Protein AF-A0A7Y5QEU4-F1 (afdb_monomer_lite)

Structure (mmCIF, N/CA/C/O backbone):
data_AF-A0A7Y5QEU4-F1
#
_entry.id   AF-A0A7Y5QEU4-F1
#
loop_
_atom_site.group_PDB
_atom_site.id
_atom_site.type_symbol
_atom_site.label_atom_id
_atom_site.label_alt_id
_atom_site.label_comp_id
_atom_site.label_asym_id
_atom_site.label_entity_id
_atom_site.label_seq_id
_atom_site.pdbx_PDB_ins_code
_atom_site.Cartn_x
_atom_site.Cartn_y
_atom_site.Cartn_z
_atom_site.occupancy
_atom_site.B_iso_or_equiv
_atom_site.auth_seq_id
_atom_site.auth_comp_id
_atom_site.auth_asym_id
_atom_site.auth_atom_id
_atom_site.pdbx_PDB_model_num
ATOM 1 N N . MET A 1 1 ? -26.746 -91.767 -34.489 1.00 48.34 1 MET A N 1
ATOM 2 C CA . MET A 1 1 ? -25.507 -91.152 -35.015 1.00 48.34 1 MET A CA 1
ATOM 3 C C . MET A 1 1 ? -25.889 -89.854 -35.702 1.00 48.34 1 MET A C 1
ATOM 5 O O . MET A 1 1 ? -26.480 -89.931 -36.764 1.00 48.34 1 MET A O 1
ATOM 9 N N . ASN A 1 2 ? -25.653 -88.691 -35.088 1.00 37.66 2 ASN A N 1
ATOM 10 C CA . ASN A 1 2 ? -25.664 -87.418 -35.813 1.00 37.66 2 ASN A CA 1
ATOM 11 C C . ASN A 1 2 ? -24.901 -86.330 -35.049 1.00 37.66 2 ASN A C 1
ATOM 13 O O . ASN A 1 2 ? -24.880 -86.300 -33.822 1.00 37.66 2 ASN A O 1
ATOM 17 N N . ARG A 1 3 ? -24.185 -85.536 -35.844 1.00 49.34 3 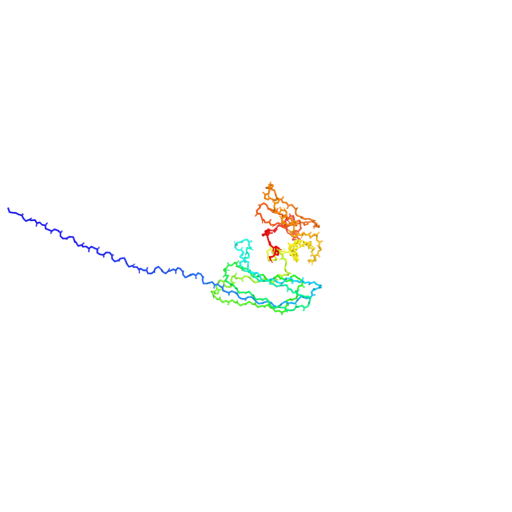ARG A N 1
ATOM 18 C CA . ARG A 1 3 ? -23.001 -84.723 -35.545 1.00 49.34 3 ARG A CA 1
ATOM 19 C C . ARG A 1 3 ? -23.249 -83.581 -34.549 1.00 49.34 3 ARG A C 1
ATOM 21 O O . ARG A 1 3 ? -24.186 -82.809 -34.711 1.00 49.34 3 ARG A O 1
ATOM 28 N N . ARG A 1 4 ? -22.324 -83.421 -33.591 1.00 48.88 4 ARG A N 1
ATOM 29 C CA . ARG A 1 4 ? -22.135 -82.189 -32.806 1.00 48.88 4 ARG A CA 1
ATOM 30 C C . ARG A 1 4 ? -21.510 -81.115 -33.705 1.00 48.88 4 ARG A C 1
ATOM 32 O O . ARG A 1 4 ? -20.414 -81.321 -34.219 1.00 48.88 4 ARG A O 1
ATOM 39 N N . LEU A 1 5 ? -22.200 -79.990 -33.880 1.00 53.16 5 LEU A N 1
ATOM 40 C CA . LEU A 1 5 ? -21.648 -78.762 -34.455 1.00 53.16 5 LEU A CA 1
ATOM 41 C C . LEU A 1 5 ? -20.887 -78.012 -33.357 1.00 53.16 5 LEU A C 1
ATOM 43 O O . LEU A 1 5 ? -21.474 -77.556 -32.381 1.00 53.16 5 LEU A O 1
ATOM 47 N N . VAL A 1 6 ? -19.569 -77.925 -33.517 1.00 52.81 6 VAL A N 1
ATOM 48 C CA . VAL A 1 6 ? -18.692 -77.054 -32.732 1.00 52.81 6 VAL A CA 1
ATOM 49 C C . VAL A 1 6 ? -18.767 -75.668 -33.371 1.00 52.81 6 VAL A C 1
ATOM 51 O O . VAL A 1 6 ? -18.413 -75.509 -34.537 1.00 52.81 6 VAL A O 1
ATOM 54 N N . HIS A 1 7 ? -19.282 -74.678 -32.646 1.00 53.06 7 HIS A N 1
ATOM 55 C CA . HIS A 1 7 ? -19.218 -73.272 -33.042 1.00 53.06 7 HIS A CA 1
ATOM 56 C C . HIS A 1 7 ? -17.999 -72.628 -32.382 1.00 53.06 7 HIS A C 1
ATOM 58 O O . HIS A 1 7 ? -17.977 -72.386 -31.178 1.00 53.06 7 HIS A O 1
ATOM 64 N N . THR A 1 8 ? -16.971 -72.383 -33.186 1.00 55.19 8 THR A N 1
ATOM 65 C CA . THR A 1 8 ? -15.828 -71.529 -32.863 1.00 55.19 8 THR A CA 1
ATOM 66 C C . THR A 1 8 ? -16.261 -70.065 -32.944 1.00 55.19 8 THR A C 1
ATOM 68 O O . THR A 1 8 ? -16.499 -69.551 -34.036 1.00 55.19 8 THR A O 1
ATOM 71 N N . LEU A 1 9 ? -16.373 -69.387 -31.796 1.00 53.19 9 LEU A N 1
ATOM 72 C CA . LEU A 1 9 ? -16.454 -67.924 -31.746 1.00 53.19 9 LEU A CA 1
ATOM 73 C C . LEU A 1 9 ? -15.081 -67.323 -32.099 1.00 53.19 9 LEU A C 1
ATOM 75 O O . LEU A 1 9 ? -14.083 -67.740 -31.506 1.00 53.19 9 LEU A O 1
ATOM 79 N N . PRO A 1 10 ? -14.997 -66.324 -32.994 1.00 56.28 10 PRO A N 1
ATOM 80 C CA . PRO A 1 10 ? -13.785 -65.536 -33.150 1.00 56.28 10 PRO A CA 1
ATOM 81 C C . PRO A 1 10 ? -13.650 -64.560 -31.972 1.00 56.28 10 PRO A C 1
ATOM 83 O O . PRO A 1 10 ? -14.560 -63.786 -31.674 1.00 56.28 10 PRO A O 1
ATOM 86 N N . ALA A 1 11 ? -12.500 -64.602 -31.299 1.00 48.28 11 ALA A N 1
ATOM 87 C CA . ALA A 1 11 ? -12.111 -63.614 -30.303 1.00 48.28 11 ALA A CA 1
ATOM 88 C C . ALA A 1 11 ? -11.856 -62.267 -31.000 1.00 48.28 11 ALA A C 1
ATOM 90 O O . ALA A 1 11 ? -10.879 -62.105 -31.730 1.00 48.28 11 ALA A O 1
ATOM 91 N N . LEU A 1 12 ? -12.756 -61.307 -30.791 1.00 50.50 12 LEU A N 1
ATOM 92 C CA . LEU A 1 12 ? -12.596 -59.927 -31.233 1.00 50.50 12 LEU A CA 1
ATOM 93 C C . LEU A 1 12 ? -11.597 -59.232 -30.291 1.00 50.50 12 LEU A C 1
ATOM 95 O O . LEU A 1 12 ? -11.946 -58.827 -29.184 1.00 50.50 12 LEU A O 1
ATOM 99 N N . VAL A 1 13 ? -10.335 -59.139 -30.711 1.00 50.06 13 VAL A N 1
ATOM 100 C CA . VAL A 1 13 ? -9.298 -58.372 -30.007 1.00 50.06 13 VAL A CA 1
ATOM 101 C C . VAL A 1 13 ? -9.539 -56.887 -30.285 1.00 50.06 13 VAL A C 1
ATOM 103 O O . VAL A 1 13 ? -9.217 -56.383 -31.359 1.00 50.06 13 VAL A O 1
ATOM 106 N N . LEU A 1 14 ? -10.144 -56.188 -29.323 1.00 51.66 14 LEU A N 1
ATOM 107 C CA . LEU A 1 14 ? -10.302 -54.736 -29.347 1.00 51.66 14 LEU A CA 1
ATOM 108 C C . LEU A 1 14 ? -8.952 -54.095 -28.989 1.00 51.66 14 LEU A C 1
ATOM 110 O O . LEU A 1 14 ? -8.581 -54.010 -27.819 1.00 51.66 14 LEU A O 1
ATOM 114 N N . ILE A 1 15 ? -8.197 -53.668 -30.000 1.00 52.50 15 ILE A N 1
ATOM 115 C CA . ILE A 1 15 ? -6.998 -52.844 -29.812 1.00 52.50 15 ILE A CA 1
ATOM 116 C C . ILE A 1 15 ? -7.481 -51.437 -29.442 1.00 52.50 15 ILE A C 1
ATOM 118 O O . ILE A 1 15 ? -7.806 -50.631 -30.311 1.00 52.50 15 ILE A O 1
ATOM 122 N N . ILE A 1 16 ? -7.571 -51.150 -28.141 1.00 55.28 16 ILE A N 1
ATOM 123 C CA . ILE A 1 16 ? -7.721 -49.782 -27.638 1.00 55.28 16 ILE A CA 1
ATOM 124 C C . ILE A 1 16 ? -6.386 -49.091 -27.905 1.00 55.28 16 ILE A C 1
ATOM 126 O O . ILE A 1 16 ? -5.416 -49.268 -27.169 1.00 55.28 16 ILE A O 1
ATOM 130 N N . GLY A 1 17 ? -6.320 -48.353 -29.012 1.00 49.53 17 GLY A N 1
ATOM 131 C CA . GLY A 1 17 ? -5.219 -47.444 -29.281 1.00 49.53 17 GLY A CA 1
ATOM 132 C C . GLY A 1 17 ? -5.148 -46.423 -28.152 1.00 49.53 17 GLY A C 1
ATOM 133 O O . GLY A 1 17 ? -6.016 -45.560 -28.041 1.00 49.53 17 GLY A O 1
ATOM 134 N N . LEU A 1 18 ? -4.122 -46.542 -27.310 1.00 51.47 18 LEU A N 1
ATOM 135 C CA . LEU A 1 18 ? -3.655 -45.487 -26.419 1.00 51.47 18 LEU A CA 1
ATOM 136 C C . LEU A 1 18 ? -3.194 -44.319 -27.296 1.00 51.47 18 LEU A C 1
ATOM 138 O O . LEU A 1 18 ? -2.014 -44.183 -27.610 1.00 51.47 18 LEU A O 1
ATOM 142 N N . LEU A 1 19 ? -4.142 -43.496 -27.743 1.00 53.88 19 LEU A N 1
ATOM 143 C CA . LEU A 1 19 ? -3.835 -42.136 -28.152 1.00 53.88 19 LEU A CA 1
ATOM 144 C C . LEU A 1 19 ? -3.211 -41.469 -26.922 1.00 53.88 19 LEU A C 1
ATOM 146 O O . LEU A 1 19 ? -3.858 -41.457 -25.870 1.00 53.88 19 LEU A O 1
ATOM 150 N N . PRO A 1 20 ? -1.971 -40.956 -27.000 1.00 56.94 20 PRO A N 1
ATOM 151 C CA . PRO A 1 20 ? -1.467 -40.103 -25.945 1.00 56.94 20 PRO A CA 1
ATOM 152 C C . PRO A 1 20 ? -2.459 -38.948 -25.836 1.00 56.94 20 PRO A C 1
ATOM 154 O O . PRO A 1 20 ? -2.631 -38.178 -26.781 1.00 56.94 20 PRO A O 1
ATOM 157 N N . LEU A 1 21 ? -3.164 -38.874 -24.706 1.00 54.88 21 LEU A N 1
ATOM 158 C CA . LEU A 1 21 ? -3.834 -37.654 -24.295 1.00 54.88 21 LEU A CA 1
ATOM 159 C C . LEU A 1 21 ? -2.730 -36.604 -24.273 1.00 54.88 21 LEU A C 1
ATOM 161 O O . LEU A 1 21 ? -1.890 -36.608 -23.374 1.00 54.88 21 LEU A O 1
ATOM 165 N N . ALA A 1 22 ? -2.681 -35.773 -25.313 1.00 52.25 22 ALA A N 1
ATOM 166 C CA . ALA A 1 22 ? -1.923 -34.546 -25.275 1.00 52.25 22 ALA A CA 1
ATOM 167 C C . ALA A 1 22 ? -2.495 -33.787 -24.081 1.00 52.25 22 ALA A C 1
ATOM 169 O O . ALA A 1 22 ? -3.617 -33.280 -24.137 1.00 52.25 22 ALA A O 1
ATOM 170 N N . LEU A 1 23 ? -1.765 -33.820 -22.963 1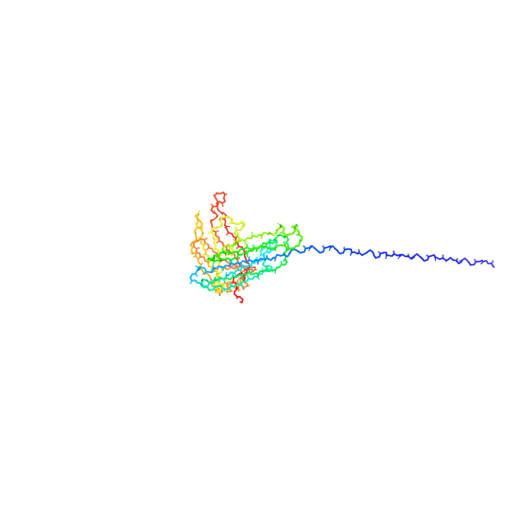.00 48.84 23 LEU A N 1
ATOM 171 C CA . LEU A 1 23 ? -2.015 -32.915 -21.858 1.00 48.84 23 LEU A CA 1
ATOM 172 C C . LEU A 1 23 ? -2.116 -31.527 -22.497 1.00 48.84 23 LEU A C 1
ATOM 174 O O . LEU A 1 23 ? -1.263 -31.216 -23.340 1.00 48.84 23 LEU A O 1
ATOM 178 N N . PRO A 1 24 ? -3.164 -30.738 -22.193 1.00 50.59 24 PRO A N 1
ATOM 179 C CA . PRO A 1 24 ? -3.223 -29.373 -22.686 1.00 50.59 24 PRO A CA 1
ATOM 180 C C . PRO A 1 24 ? -1.876 -28.756 -22.339 1.00 50.59 24 PRO A C 1
ATOM 182 O O . PRO A 1 24 ? -1.434 -28.900 -21.196 1.00 50.59 24 PRO A O 1
ATOM 185 N N . ALA A 1 25 ? -1.189 -28.201 -23.343 1.00 49.69 25 ALA A N 1
ATOM 186 C CA . ALA A 1 25 ? 0.050 -27.475 -23.126 1.00 49.69 25 ALA A CA 1
ATOM 187 C C . ALA A 1 25 ? -0.207 -26.581 -21.915 1.00 49.69 25 ALA A C 1
ATOM 189 O O . ALA A 1 25 ? -1.128 -25.760 -21.968 1.00 49.69 25 ALA A O 1
ATOM 190 N N . SER A 1 26 ? 0.475 -26.857 -20.795 1.00 54.94 26 SER A N 1
ATOM 191 C CA . SER A 1 26 ? 0.313 -26.055 -19.587 1.00 54.94 26 SER A CA 1
ATOM 192 C C . SER A 1 26 ? 0.473 -24.622 -20.048 1.00 54.94 26 SER A C 1
ATOM 194 O O . SER A 1 26 ? 1.448 -24.355 -20.758 1.00 54.94 26 SER A O 1
ATOM 196 N N . ALA A 1 27 ? -0.529 -23.779 -19.778 1.00 56.47 27 ALA A N 1
ATOM 197 C CA . ALA A 1 27 ? -0.520 -22.372 -20.154 1.00 56.47 27 ALA A CA 1
ATOM 198 C C . ALA A 1 27 ? 0.905 -21.863 -19.947 1.00 56.47 27 ALA A C 1
ATOM 200 O O . ALA A 1 27 ? 1.417 -21.966 -18.839 1.00 56.47 27 ALA A O 1
ATOM 201 N N . ALA A 1 28 ? 1.602 -21.540 -21.035 1.00 54.38 28 ALA A N 1
ATOM 202 C CA . ALA A 1 28 ? 3.031 -21.299 -20.951 1.00 54.38 28 ALA A CA 1
ATOM 203 C C . ALA A 1 28 ? 3.220 -20.066 -20.066 1.00 54.38 28 ALA A C 1
ATOM 205 O O . ALA A 1 28 ? 2.829 -18.965 -20.458 1.00 54.38 28 ALA A O 1
ATOM 206 N N . ASP A 1 29 ? 3.732 -20.296 -18.857 1.00 75.88 29 ASP A N 1
ATOM 207 C CA . ASP A 1 29 ? 3.835 -19.287 -17.814 1.00 75.88 29 ASP A CA 1
ATOM 208 C C . ASP A 1 29 ? 4.676 -18.115 -18.338 1.00 75.88 29 ASP A C 1
ATOM 210 O O . ASP A 1 29 ? 5.737 -18.300 -18.946 1.00 75.88 29 ASP A O 1
ATOM 214 N N . CYS A 1 30 ? 4.176 -16.891 -18.171 1.00 89.00 30 CYS A N 1
ATOM 215 C CA . CYS A 1 30 ? 4.995 -15.716 -18.414 1.00 89.00 30 CYS A CA 1
ATOM 216 C C . CYS A 1 30 ? 5.902 -15.543 -17.199 1.00 89.00 30 CYS A C 1
ATOM 218 O O . CYS A 1 30 ? 5.415 -15.424 -16.082 1.00 89.00 30 CYS A O 1
ATOM 220 N N . ILE A 1 31 ? 7.213 -15.500 -17.390 1.00 92.75 31 ILE A N 1
ATOM 221 C CA . ILE A 1 31 ? 8.147 -15.138 -16.327 1.00 92.75 31 ILE A CA 1
ATOM 222 C C . ILE A 1 31 ? 8.427 -13.652 -16.465 1.00 92.75 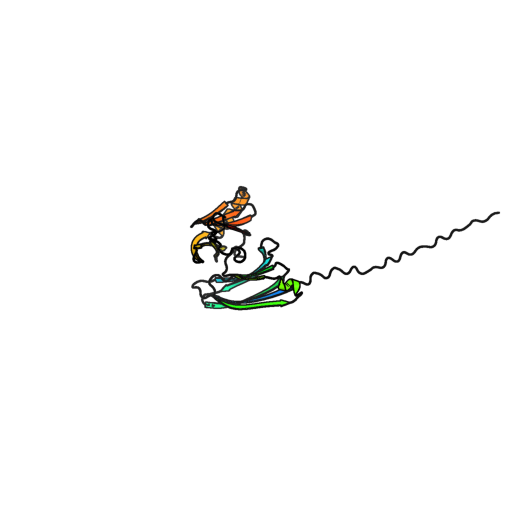31 ILE A C 1
ATOM 224 O O . ILE A 1 31 ? 8.838 -13.188 -17.533 1.00 92.75 31 ILE A O 1
ATOM 228 N N . VAL A 1 32 ? 8.251 -12.908 -15.376 1.00 92.50 32 VAL A N 1
ATOM 229 C CA . VAL A 1 32 ? 8.668 -11.510 -15.314 1.00 92.50 32 VAL A CA 1
ATOM 230 C C . VAL A 1 32 ? 9.855 -11.344 -14.385 1.00 92.50 32 VAL A C 1
ATOM 232 O O . VAL A 1 32 ? 9.886 -11.902 -13.290 1.00 92.50 32 VAL A O 1
ATOM 235 N N . THR A 1 33 ? 10.829 -10.549 -14.817 1.00 95.56 33 THR A N 1
ATOM 236 C CA . THR A 1 33 ? 11.908 -10.033 -13.975 1.00 95.56 33 THR A CA 1
ATOM 237 C C . THR A 1 33 ? 11.800 -8.520 -13.904 1.00 95.56 33 THR A C 1
ATOM 239 O O . THR A 1 33 ? 11.848 -7.834 -14.921 1.00 95.56 33 THR A O 1
ATOM 242 N N . VAL A 1 34 ? 11.660 -7.998 -12.691 1.00 94.19 34 VAL A N 1
ATOM 243 C CA . VAL A 1 34 ? 11.508 -6.573 -12.404 1.00 94.19 34 VAL A CA 1
ATOM 244 C C . VAL A 1 34 ? 12.741 -6.104 -11.661 1.00 94.19 34 VAL A C 1
ATOM 246 O O . VAL A 1 34 ? 13.060 -6.647 -10.604 1.00 94.19 34 VAL A O 1
ATOM 249 N N . THR A 1 35 ? 13.394 -5.071 -12.179 1.00 95.56 35 THR A N 1
ATOM 250 C CA . THR A 1 35 ? 14.563 -4.452 -11.554 1.00 95.56 35 THR A CA 1
ATOM 251 C C . THR A 1 35 ? 14.276 -2.982 -11.288 1.00 95.56 35 THR A C 1
ATOM 253 O O . THR A 1 35 ? 13.927 -2.235 -12.198 1.00 95.56 35 THR A O 1
ATOM 256 N N . ALA A 1 36 ? 14.435 -2.540 -10.042 1.00 94.56 36 ALA A N 1
ATOM 257 C CA . ALA A 1 36 ? 14.222 -1.151 -9.652 1.00 94.56 36 ALA A CA 1
ATOM 258 C C . ALA A 1 36 ? 15.385 -0.632 -8.809 1.00 94.56 36 ALA A C 1
ATOM 260 O O . ALA A 1 36 ? 15.681 -1.191 -7.756 1.00 94.56 36 ALA A O 1
ATOM 261 N N . THR A 1 37 ? 15.997 0.474 -9.223 1.00 94.38 37 THR A N 1
ATOM 262 C CA . THR A 1 37 ? 17.015 1.175 -8.433 1.00 94.38 37 THR A CA 1
ATOM 263 C C . THR A 1 37 ? 16.394 2.398 -7.776 1.00 94.38 37 THR A C 1
ATOM 265 O O . THR A 1 37 ? 15.880 3.296 -8.448 1.00 94.38 37 THR A O 1
ATOM 268 N N . LEU A 1 38 ? 16.433 2.423 -6.447 1.00 93.88 38 LEU A N 1
ATOM 269 C CA . LEU A 1 38 ? 15.842 3.468 -5.620 1.00 93.88 38 LEU A CA 1
ATOM 270 C C . LEU A 1 38 ? 16.929 4.184 -4.828 1.00 93.88 38 LEU A C 1
ATOM 272 O O . LEU A 1 38 ? 17.916 3.574 -4.418 1.00 93.88 38 LEU A O 1
ATOM 276 N N . VAL A 1 39 ? 16.706 5.470 -4.579 1.00 92.88 39 VAL A N 1
ATOM 277 C CA . VAL A 1 39 ? 17.498 6.295 -3.667 1.00 92.88 39 VAL A CA 1
ATOM 278 C C . VAL A 1 39 ? 16.579 6.823 -2.581 1.00 92.88 39 VAL A C 1
ATOM 280 O O . VAL A 1 39 ? 15.599 7.509 -2.881 1.00 92.88 39 VAL A O 1
ATOM 283 N N . ASN A 1 40 ? 16.907 6.560 -1.319 1.00 90.19 40 ASN A N 1
ATOM 284 C CA . ASN A 1 40 ? 16.195 7.176 -0.210 1.00 90.19 40 ASN A CA 1
ATOM 285 C C . ASN A 1 40 ? 16.716 8.594 0.035 1.00 90.19 40 ASN A C 1
ATOM 287 O O . ASN A 1 40 ? 17.659 8.811 0.780 1.00 90.19 40 ASN A O 1
ATOM 291 N N . ASN A 1 41 ? 16.081 9.578 -0.584 1.00 85.81 41 ASN A N 1
ATOM 292 C CA . ASN A 1 41 ? 16.368 10.998 -0.388 1.00 85.81 41 ASN A CA 1
ATOM 293 C C . ASN A 1 41 ? 15.523 11.632 0.733 1.00 85.81 41 ASN A C 1
ATOM 295 O O . ASN A 1 41 ? 15.357 12.851 0.757 1.00 85.81 41 ASN A O 1
ATOM 299 N N . THR A 1 42 ? 14.953 10.826 1.633 1.00 81.75 42 THR A N 1
ATOM 300 C CA . THR A 1 42 ? 14.154 11.311 2.766 1.00 81.75 42 THR A CA 1
ATOM 301 C C . THR A 1 42 ? 14.955 11.240 4.060 1.00 81.75 42 THR A C 1
ATOM 303 O O . THR A 1 42 ? 15.780 10.348 4.221 1.00 81.75 42 THR A O 1
ATOM 306 N N . GLY A 1 43 ? 14.697 12.157 4.998 1.00 82.25 43 GLY A N 1
ATOM 307 C CA . GLY A 1 43 ? 15.400 12.261 6.289 1.00 82.25 43 GLY A CA 1
ATOM 308 C C . GLY A 1 43 ? 15.234 11.076 7.252 1.00 82.25 43 GLY A C 1
ATOM 309 O O . GLY A 1 43 ? 15.677 11.164 8.392 1.00 82.25 43 GLY A O 1
ATOM 310 N N . GLU A 1 44 ? 14.587 9.991 6.830 1.00 86.81 44 GLU A N 1
ATOM 311 C CA . GLU A 1 44 ? 14.320 8.795 7.627 1.00 86.81 44 GLU A CA 1
ATOM 312 C C . GLU A 1 44 ? 14.498 7.524 6.789 1.00 86.81 44 GLU A C 1
ATOM 314 O O . GLU A 1 44 ? 14.523 7.579 5.561 1.00 86.81 44 GLU A O 1
ATOM 319 N N . GLU A 1 45 ? 14.638 6.364 7.437 1.00 88.06 45 GLU A N 1
ATOM 320 C CA . GLU A 1 45 ? 14.710 5.081 6.728 1.00 88.06 45 GLU A CA 1
ATOM 321 C C . GLU A 1 45 ? 13.397 4.782 5.994 1.00 88.06 45 GLU A C 1
ATOM 323 O O . GLU A 1 45 ? 12.304 4.995 6.527 1.00 88.06 45 GLU A O 1
ATOM 328 N N . ARG A 1 46 ? 13.501 4.250 4.773 1.00 84.75 46 ARG A N 1
ATOM 329 C CA . ARG A 1 46 ? 12.350 3.920 3.921 1.00 84.75 46 ARG A CA 1
ATOM 330 C C . ARG A 1 46 ? 12.407 2.483 3.454 1.00 84.75 46 ARG A C 1
ATOM 332 O O . ARG A 1 46 ? 13.485 1.947 3.243 1.00 84.75 46 ARG A O 1
ATOM 339 N N . THR A 1 47 ? 11.248 1.875 3.238 1.00 85.94 47 THR A N 1
ATOM 340 C CA . THR A 1 47 ? 11.162 0.537 2.648 1.00 85.94 47 THR A CA 1
ATOM 341 C C . THR A 1 47 ? 10.736 0.656 1.194 1.00 85.94 47 THR A C 1
ATOM 343 O O . THR A 1 47 ? 9.667 1.191 0.906 1.00 85.94 47 THR A O 1
ATOM 346 N N . GLY A 1 48 ? 11.564 0.157 0.279 1.00 87.56 48 GLY A N 1
ATOM 347 C CA . GLY A 1 48 ? 11.180 -0.054 -1.116 1.00 87.56 48 GLY A CA 1
ATOM 348 C C . GLY A 1 48 ? 10.644 -1.457 -1.305 1.00 87.56 48 GLY A C 1
ATOM 349 O O . GLY A 1 48 ? 11.201 -2.394 -0.732 1.00 87.56 48 GLY A O 1
ATOM 350 N N . ARG A 1 49 ? 9.575 -1.612 -2.090 1.00 91.00 49 ARG A N 1
ATOM 351 C CA . ARG A 1 49 ? 8.964 -2.923 -2.346 1.00 91.00 49 ARG A CA 1
ATOM 352 C C . ARG A 1 49 ? 8.623 -3.087 -3.817 1.00 91.00 49 ARG A C 1
ATOM 354 O O . ARG A 1 49 ? 8.051 -2.176 -4.400 1.00 91.00 49 ARG A O 1
ATOM 361 N N . ILE A 1 50 ? 8.893 -4.255 -4.385 1.00 89.75 50 ILE A N 1
ATOM 362 C CA . ILE A 1 50 ? 8.267 -4.692 -5.639 1.00 89.75 50 ILE A CA 1
ATOM 363 C C . ILE A 1 50 ? 7.270 -5.784 -5.265 1.00 89.75 50 ILE A C 1
ATOM 365 O O . ILE A 1 50 ? 7.605 -6.688 -4.502 1.00 89.75 50 ILE A O 1
ATOM 369 N N . ARG A 1 51 ? 6.042 -5.688 -5.765 1.00 89.38 51 ARG A N 1
ATOM 370 C CA . ARG A 1 51 ? 4.976 -6.671 -5.568 1.00 89.38 51 ARG A CA 1
ATOM 371 C C . ARG A 1 51 ? 4.428 -7.090 -6.921 1.00 89.38 51 ARG A C 1
ATOM 373 O O . ARG A 1 51 ? 4.334 -6.265 -7.821 1.00 89.38 51 ARG A O 1
ATOM 380 N N . ILE A 1 52 ? 4.027 -8.343 -7.031 1.00 86.31 52 ILE A N 1
ATOM 381 C CA . ILE A 1 52 ? 3.176 -8.826 -8.111 1.00 86.31 52 ILE A CA 1
ATOM 382 C C . ILE A 1 52 ? 1.843 -9.190 -7.479 1.00 86.31 52 ILE A C 1
ATOM 384 O O . ILE A 1 52 ? 1.798 -9.864 -6.447 1.00 86.31 52 ILE A O 1
ATOM 388 N N . ILE A 1 53 ? 0.778 -8.670 -8.067 1.00 82.75 53 ILE A N 1
ATOM 389 C CA . ILE A 1 53 ? -0.573 -8.678 -7.533 1.00 82.75 53 ILE A CA 1
ATOM 390 C C . ILE A 1 53 ? -1.485 -9.344 -8.556 1.00 82.75 53 ILE A C 1
ATOM 392 O O . ILE A 1 53 ? -1.516 -8.935 -9.710 1.00 82.75 53 ILE A O 1
ATOM 396 N N . ASP A 1 54 ? -2.236 -10.343 -8.123 1.00 81.94 54 ASP A N 1
ATOM 397 C CA . ASP A 1 54 ? -3.285 -10.977 -8.910 1.00 81.94 54 ASP A CA 1
ATOM 398 C C . ASP A 1 54 ? -4.544 -10.103 -8.863 1.00 81.94 54 ASP A C 1
ATOM 400 O O . ASP A 1 54 ? -5.189 -9.975 -7.819 1.00 81.94 54 ASP A O 1
ATOM 404 N N . THR A 1 55 ? -4.879 -9.443 -9.976 1.00 77.81 55 THR A N 1
ATOM 405 C CA . THR A 1 55 ? -6.050 -8.552 -10.024 1.00 77.81 55 THR A CA 1
ATOM 406 C C . THR A 1 55 ? -7.363 -9.312 -10.204 1.00 77.81 55 THR A C 1
ATOM 408 O O . THR A 1 55 ? -8.419 -8.756 -9.907 1.00 77.81 55 THR A O 1
ATOM 411 N N . ASN A 1 56 ? -7.309 -10.585 -10.610 1.00 79.06 56 ASN A N 1
ATOM 412 C CA . ASN A 1 56 ? -8.484 -11.453 -10.684 1.00 79.06 56 ASN A CA 1
ATOM 413 C C . ASN A 1 56 ? -8.862 -12.024 -9.307 1.00 79.06 56 ASN A C 1
ATOM 415 O O . ASN A 1 56 ? -10.013 -12.401 -9.099 1.00 79.06 56 ASN A O 1
ATOM 419 N N . ASP A 1 57 ? -7.915 -12.057 -8.366 1.00 73.69 57 ASP A N 1
ATOM 420 C CA . ASP A 1 57 ? -8.102 -12.551 -6.998 1.00 73.69 57 ASP A CA 1
ATOM 421 C C . ASP A 1 57 ? -8.029 -11.415 -5.965 1.00 73.69 57 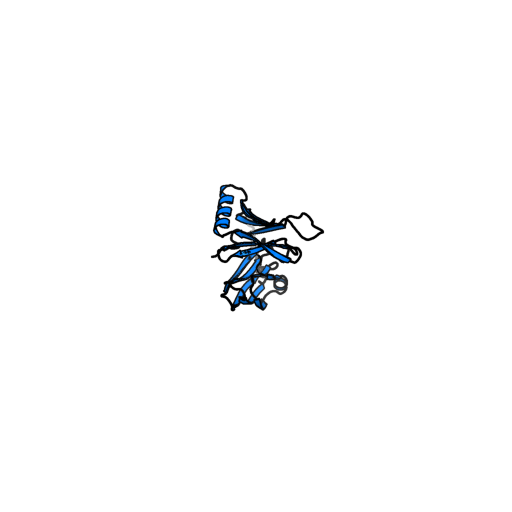ASP A C 1
ATOM 423 O O . ASP A 1 57 ? -7.190 -11.404 -5.063 1.00 73.69 57 ASP A O 1
ATOM 427 N N . ASN A 1 58 ? -8.880 -10.396 -6.144 1.00 68.31 58 ASN A N 1
ATOM 428 C CA . ASN A 1 58 ? -9.056 -9.269 -5.214 1.00 68.31 58 ASN A CA 1
ATOM 429 C C . ASN A 1 58 ? -7.751 -8.560 -4.793 1.00 68.31 58 ASN A C 1
ATOM 431 O O . ASN A 1 58 ? -7.655 -8.007 -3.697 1.00 68.31 58 ASN A O 1
ATOM 435 N N . GLY A 1 59 ? -6.729 -8.558 -5.649 1.00 69.12 59 GLY A N 1
ATOM 436 C CA . GLY A 1 59 ? -5.457 -7.914 -5.344 1.00 69.12 59 GLY A CA 1
ATOM 437 C C . GLY A 1 59 ? -4.531 -8.729 -4.434 1.00 69.12 59 GLY A C 1
ATOM 438 O O . GLY A 1 59 ? -3.658 -8.149 -3.778 1.00 69.12 59 GLY A O 1
ATOM 439 N N . ARG A 1 60 ? -4.676 -10.060 -4.384 1.00 79.06 60 ARG A N 1
ATOM 440 C CA . ARG A 1 60 ? -3.755 -10.946 -3.657 1.00 79.06 60 ARG A CA 1
ATOM 441 C C . ARG A 1 60 ? -2.314 -10.764 -4.143 1.00 79.06 60 ARG A C 1
ATOM 443 O O . ARG A 1 60 ? -2.028 -10.801 -5.335 1.00 79.06 60 ARG A O 1
ATOM 450 N N . ILE A 1 61 ? -1.371 -10.626 -3.210 1.00 80.75 61 ILE A N 1
ATOM 451 C CA . ILE A 1 61 ? 0.064 -10.554 -3.523 1.00 80.75 61 ILE A CA 1
ATOM 452 C C . ILE A 1 61 ? 0.586 -11.972 -3.791 1.00 80.75 61 ILE A C 1
ATOM 454 O O . ILE A 1 61 ? 0.578 -12.812 -2.893 1.00 80.75 61 ILE A O 1
ATOM 458 N N . VAL A 1 62 ? 1.071 -12.229 -5.006 1.00 85.94 62 VAL A N 1
ATOM 459 C CA . VAL A 1 62 ? 1.621 -13.537 -5.420 1.00 85.94 62 VAL A CA 1
ATOM 460 C C . VAL A 1 62 ? 3.133 -13.627 -5.238 1.00 85.94 62 VAL A C 1
ATOM 462 O O . VAL A 1 62 ? 3.657 -14.696 -4.943 1.00 85.94 62 VAL A O 1
ATOM 465 N N . ALA A 1 63 ? 3.835 -12.504 -5.371 1.00 89.06 63 ALA A N 1
ATOM 466 C CA . ALA A 1 63 ? 5.276 -12.416 -5.182 1.00 89.06 63 ALA A CA 1
ATOM 467 C C . ALA A 1 63 ? 5.638 -11.027 -4.659 1.00 89.06 63 ALA A C 1
ATOM 469 O O . ALA A 1 63 ? 4.977 -10.035 -4.979 1.00 89.06 63 ALA A O 1
ATOM 470 N N . ASN A 1 64 ? 6.681 -10.934 -3.839 1.00 93.00 64 ASN A N 1
ATOM 471 C CA . ASN A 1 64 ? 7.196 -9.650 -3.388 1.00 93.00 64 ASN A CA 1
ATOM 472 C C . ASN A 1 64 ? 8.689 -9.723 -3.056 1.00 93.00 64 ASN A C 1
ATOM 474 O O . ASN A 1 64 ? 9.207 -10.781 -2.716 1.00 93.00 64 ASN A O 1
ATOM 478 N N . THR A 1 65 ? 9.351 -8.574 -3.133 1.00 92.44 65 THR A N 1
ATOM 479 C CA . THR A 1 65 ? 10.663 -8.332 -2.528 1.00 92.44 65 THR A CA 1
ATOM 480 C C . THR A 1 65 ? 10.642 -6.967 -1.859 1.00 92.44 65 THR A C 1
ATOM 482 O O . THR A 1 65 ? 9.991 -6.037 -2.348 1.00 92.44 65 THR A O 1
ATOM 485 N N . GLU A 1 66 ? 11.374 -6.819 -0.762 1.00 93.19 66 GLU A N 1
ATOM 486 C CA . GLU A 1 66 ? 11.507 -5.551 -0.057 1.00 93.19 66 GLU A CA 1
ATOM 487 C C . GLU A 1 66 ? 12.911 -5.348 0.506 1.00 93.19 66 GLU A C 1
ATOM 489 O O . GLU A 1 66 ? 13.619 -6.303 0.815 1.00 93.19 66 GLU A O 1
ATOM 494 N N . ALA A 1 67 ? 13.314 -4.087 0.646 1.00 90.56 67 ALA A N 1
ATOM 495 C CA . ALA A 1 67 ? 14.493 -3.727 1.422 1.00 90.56 67 ALA A CA 1
ATOM 496 C C . ALA A 1 67 ? 14.270 -2.404 2.150 1.00 90.56 67 ALA A C 1
ATOM 498 O O . ALA A 1 67 ? 13.589 -1.509 1.644 1.00 90.56 67 ALA A O 1
ATOM 499 N N . VAL A 1 68 ? 14.885 -2.281 3.325 1.00 90.38 68 VAL A N 1
ATOM 500 C CA . VAL A 1 68 ? 15.006 -1.016 4.056 1.00 90.38 68 VAL A CA 1
ATOM 501 C C . VAL A 1 68 ? 16.229 -0.263 3.532 1.00 90.38 68 VAL A C 1
ATOM 503 O O . VAL A 1 68 ? 17.294 -0.856 3.368 1.00 90.38 68 VAL A O 1
ATOM 506 N N . PHE A 1 69 ? 16.056 1.028 3.272 1.00 91.00 69 PHE A N 1
ATOM 507 C CA . PHE A 1 69 ? 17.046 1.960 2.751 1.00 91.00 69 PHE A CA 1
ATOM 508 C C . PHE A 1 69 ? 17.369 2.996 3.828 1.00 91.00 69 PHE A C 1
ATOM 510 O O . PHE A 1 69 ? 16.472 3.708 4.296 1.00 91.00 69 PHE A O 1
ATOM 517 N N . ALA A 1 70 ? 18.644 3.129 4.180 1.00 93.00 70 ALA A N 1
ATOM 518 C CA . ALA A 1 70 ? 19.141 4.221 5.009 1.00 93.00 70 ALA A CA 1
ATOM 519 C C . ALA A 1 70 ? 19.048 5.576 4.278 1.00 93.00 70 ALA A C 1
ATOM 521 O O . ALA A 1 70 ? 18.836 5.629 3.065 1.00 93.00 70 ALA A O 1
ATOM 522 N N . LEU A 1 71 ? 19.198 6.688 5.005 1.00 92.12 71 LEU A N 1
ATOM 523 C CA . LEU A 1 71 ? 19.241 8.029 4.407 1.00 92.12 71 LEU A CA 1
ATOM 524 C C . LEU A 1 71 ? 20.346 8.109 3.338 1.00 92.12 71 LEU A C 1
ATOM 526 O O . LEU A 1 71 ? 21.496 7.757 3.590 1.00 92.12 71 LEU A O 1
ATOM 530 N N . ASN A 1 72 ? 19.985 8.619 2.162 1.00 91.75 72 ASN A N 1
ATOM 531 C CA . ASN A 1 72 ? 20.796 8.737 0.947 1.00 91.75 72 ASN A CA 1
ATOM 532 C C . ASN A 1 72 ? 21.307 7.408 0.375 1.00 91.75 72 ASN A C 1
ATOM 534 O O . ASN A 1 72 ? 22.122 7.405 -0.550 1.00 91.75 72 ASN A O 1
ATOM 538 N N . GLU A 1 73 ? 20.821 6.275 0.879 1.00 95.94 73 GLU A N 1
ATOM 539 C CA . GLU A 1 73 ? 21.214 4.976 0.362 1.00 95.94 73 GLU A CA 1
ATOM 540 C C . GLU A 1 73 ? 20.596 4.724 -1.014 1.00 95.94 73 GLU A C 1
ATOM 542 O O . GLU A 1 73 ? 19.417 5.001 -1.249 1.00 95.94 73 GLU A O 1
ATOM 547 N N . THR A 1 74 ? 21.407 4.170 -1.916 1.00 96.62 74 THR A N 1
ATOM 548 C CA . THR A 1 74 ? 20.971 3.670 -3.220 1.00 96.62 74 THR A CA 1
ATOM 549 C C . THR A 1 74 ? 21.038 2.150 -3.213 1.00 96.62 74 THR A C 1
ATOM 551 O O . THR A 1 74 ? 22.099 1.593 -2.938 1.00 96.62 74 THR A O 1
ATOM 554 N N . ARG A 1 75 ? 19.939 1.471 -3.543 1.00 96.94 75 ARG A N 1
ATOM 555 C CA . ARG A 1 75 ? 19.931 0.013 -3.753 1.00 96.94 75 ARG A CA 1
ATOM 556 C C . ARG A 1 75 ? 19.069 -0.370 -4.941 1.00 96.94 75 ARG A C 1
ATOM 558 O O . ARG A 1 75 ? 18.143 0.352 -5.313 1.00 96.94 75 ARG A O 1
ATOM 565 N N . THR A 1 76 ? 19.359 -1.549 -5.472 1.00 96.69 76 THR A N 1
ATOM 566 C CA . THR A 1 76 ? 18.569 -2.200 -6.510 1.00 96.69 76 THR A CA 1
ATOM 567 C C . THR A 1 76 ? 17.768 -3.346 -5.902 1.00 96.69 76 THR A C 1
ATOM 569 O O . THR A 1 76 ? 18.318 -4.206 -5.219 1.00 96.69 76 THR A O 1
ATOM 572 N N . LEU A 1 77 ? 16.462 -3.345 -6.149 1.00 95.75 77 LEU A N 1
ATOM 573 C CA . LEU A 1 77 ? 15.551 -4.448 -5.867 1.00 95.75 77 LEU A CA 1
ATOM 574 C C . LEU A 1 77 ? 15.347 -5.240 -7.153 1.00 95.75 77 LEU A C 1
ATOM 576 O O . LEU A 1 77 ? 15.130 -4.641 -8.204 1.00 95.75 77 LEU A O 1
ATOM 580 N N . THR A 1 78 ? 15.400 -6.567 -7.060 1.00 96.25 78 THR A N 1
ATOM 581 C CA . THR A 1 78 ? 15.109 -7.466 -8.183 1.00 96.25 78 THR A CA 1
ATOM 582 C C . THR A 1 78 ? 14.081 -8.498 -7.743 1.00 96.25 78 THR A C 1
ATOM 584 O O . THR A 1 78 ? 14.235 -9.089 -6.676 1.00 96.25 78 THR A O 1
ATOM 587 N N . LEU A 1 79 ? 13.037 -8.700 -8.543 1.00 95.31 79 LEU A N 1
ATOM 588 C CA . LEU A 1 79 ? 12.015 -9.723 -8.331 1.00 95.31 79 LEU A CA 1
ATOM 589 C C . LEU A 1 79 ? 11.816 -10.515 -9.620 1.00 95.31 79 LEU A C 1
ATOM 591 O O . LEU A 1 79 ? 11.513 -9.916 -10.647 1.00 95.31 79 LEU A O 1
ATOM 595 N N . THR A 1 80 ? 11.928 -11.839 -9.542 1.00 95.25 80 THR A N 1
ATOM 596 C CA . THR A 1 80 ? 11.590 -12.756 -10.637 1.00 95.25 80 THR A CA 1
ATOM 597 C C . THR A 1 80 ? 10.481 -13.691 -10.182 1.00 95.25 80 THR A C 1
ATOM 599 O O . THR A 1 80 ? 10.582 -14.259 -9.094 1.00 95.25 80 THR A O 1
ATOM 602 N N . ALA A 1 81 ? 9.427 -13.835 -10.982 1.00 92.44 81 ALA A N 1
ATOM 603 C CA . ALA A 1 81 ? 8.309 -14.720 -10.671 1.00 92.44 81 ALA A CA 1
ATOM 604 C C . ALA A 1 81 ? 7.488 -15.075 -11.916 1.00 92.44 81 ALA A C 1
ATOM 606 O O . ALA A 1 81 ? 7.476 -14.327 -12.898 1.00 92.44 81 ALA A O 1
ATOM 607 N N . ASP A 1 82 ? 6.772 -16.193 -11.821 1.00 91.25 82 ASP A N 1
ATOM 608 C CA . ASP A 1 82 ? 5.762 -16.613 -12.787 1.00 91.25 82 ASP A CA 1
ATOM 609 C C . ASP A 1 82 ? 4.496 -15.762 -12.634 1.00 91.25 82 ASP A C 1
ATOM 611 O O . ASP A 1 82 ? 4.014 -15.507 -11.522 1.00 91.25 82 ASP A O 1
ATOM 615 N N . VAL A 1 83 ? 3.957 -15.306 -13.760 1.00 86.88 83 VAL A N 1
ATOM 616 C CA . VAL A 1 83 ? 2.781 -14.445 -13.834 1.00 86.88 83 VAL A CA 1
ATOM 617 C C . VAL A 1 83 ? 1.786 -14.939 -14.874 1.00 86.88 83 VAL A C 1
ATOM 619 O O . VAL A 1 83 ? 2.147 -15.482 -15.919 1.00 86.88 83 VAL A O 1
ATOM 622 N N . ALA A 1 84 ? 0.509 -14.723 -14.572 1.00 84.25 84 ALA A N 1
ATOM 623 C CA . ALA A 1 84 ? -0.607 -15.017 -15.457 1.00 84.25 84 ALA A CA 1
ATOM 624 C C . ALA A 1 84 ? -1.238 -13.720 -15.987 1.00 84.25 84 ALA A C 1
ATOM 626 O O . ALA A 1 84 ? -0.946 -12.616 -15.515 1.00 84.25 84 ALA A O 1
ATOM 627 N N . ALA A 1 85 ? -2.145 -13.858 -16.956 1.00 77.81 85 ALA A N 1
ATOM 628 C CA . ALA A 1 85 ? -2.954 -12.740 -17.424 1.00 77.81 85 ALA A CA 1
ATOM 629 C C . ALA A 1 85 ? -3.764 -12.140 -16.259 1.00 77.81 85 ALA A C 1
ATOM 631 O O . ALA A 1 85 ? -4.328 -12.866 -15.438 1.00 77.81 85 ALA A O 1
ATOM 632 N N . GLY A 1 86 ? -3.826 -10.808 -16.192 1.00 76.44 86 GLY A N 1
ATOM 633 C CA . GLY A 1 86 ? -4.476 -10.099 -15.086 1.00 76.44 86 GLY A CA 1
ATOM 634 C C . GLY A 1 86 ? -3.588 -9.915 -13.854 1.00 76.44 86 GLY A C 1
ATOM 635 O O . GLY A 1 86 ? -4.087 -9.557 -12.790 1.00 76.44 86 GLY A O 1
ATOM 636 N N . TYR A 1 87 ? -2.279 -10.147 -13.951 1.00 82.25 87 TYR A N 1
ATOM 637 C CA . TYR A 1 87 ? -1.354 -9.739 -12.896 1.00 82.25 87 TYR A CA 1
ATOM 638 C C . TYR A 1 87 ? -0.896 -8.288 -13.086 1.00 82.25 87 TYR A C 1
ATOM 640 O O . TYR A 1 87 ? -0.818 -7.763 -14.198 1.00 82.25 87 TYR A O 1
ATOM 648 N N . MET A 1 88 ? -0.564 -7.646 -11.971 1.00 83.00 88 MET A N 1
ATOM 649 C CA . MET A 1 88 ? -0.070 -6.280 -11.892 1.00 83.00 88 MET A CA 1
ATOM 650 C C . MET A 1 88 ? 1.243 -6.241 -11.115 1.00 83.00 88 MET A C 1
ATOM 652 O O . MET A 1 88 ? 1.331 -6.731 -9.991 1.00 83.00 88 MET A O 1
ATOM 656 N N . ILE A 1 89 ? 2.255 -5.596 -11.681 1.00 83.38 89 ILE A N 1
ATOM 657 C CA . ILE A 1 89 ? 3.524 -5.308 -11.017 1.00 83.38 89 ILE A CA 1
ATOM 658 C C . ILE A 1 89 ? 3.410 -3.943 -10.352 1.00 83.38 89 ILE A C 1
ATOM 660 O O . ILE A 1 89 ? 3.139 -2.954 -11.022 1.00 83.38 89 ILE A O 1
ATOM 664 N N . LEU A 1 90 ? 3.646 -3.877 -9.047 1.00 82.88 90 LEU A N 1
ATOM 665 C CA . LEU A 1 90 ? 3.617 -2.657 -8.250 1.00 82.88 90 LEU A CA 1
ATOM 666 C C . LEU A 1 90 ? 4.991 -2.408 -7.627 1.00 82.88 90 LEU A C 1
ATOM 668 O O . LEU A 1 90 ? 5.404 -3.118 -6.709 1.00 82.88 90 LEU A O 1
ATOM 672 N N . LEU A 1 91 ? 5.667 -1.347 -8.060 1.00 82.50 91 LEU A N 1
ATOM 673 C CA . LEU A 1 91 ? 6.776 -0.762 -7.306 1.00 82.50 91 LEU A CA 1
ATOM 674 C C . LEU A 1 91 ? 6.212 0.228 -6.280 1.00 82.50 91 LEU A C 1
ATOM 676 O O . LEU A 1 91 ? 5.590 1.209 -6.659 1.00 82.50 91 LEU A O 1
ATOM 680 N N . ASN A 1 92 ? 6.437 -0.006 -4.991 1.00 78.62 92 ASN A N 1
ATOM 681 C CA . ASN A 1 92 ? 6.074 0.884 -3.892 1.00 78.62 92 ASN A CA 1
ATOM 682 C C . ASN A 1 92 ? 7.334 1.618 -3.403 1.00 78.62 92 ASN A C 1
ATOM 684 O O . ASN A 1 92 ? 8.278 0.980 -2.924 1.00 78.62 92 ASN A O 1
ATOM 688 N N . ARG A 1 93 ? 7.357 2.952 -3.550 1.00 80.62 93 ARG A N 1
ATOM 689 C CA . ARG A 1 93 ? 8.534 3.790 -3.256 1.00 80.62 93 ARG A CA 1
ATOM 690 C C . ARG A 1 93 ? 8.228 5.055 -2.442 1.00 80.62 93 ARG A C 1
ATOM 692 O O . ARG A 1 93 ? 8.645 6.145 -2.832 1.00 80.62 93 ARG A O 1
ATOM 699 N N . ALA A 1 94 ? 7.535 4.919 -1.312 1.00 75.38 94 ALA A N 1
ATOM 700 C CA . ALA A 1 94 ? 7.139 6.043 -0.450 1.00 75.38 94 ALA A CA 1
ATOM 701 C C . ALA A 1 94 ? 8.282 7.044 -0.184 1.00 75.38 94 ALA A C 1
ATOM 703 O O . ALA A 1 94 ? 9.240 6.748 0.531 1.00 75.38 94 ALA A O 1
ATOM 704 N N . GLY A 1 95 ? 8.177 8.229 -0.798 1.00 70.94 95 GLY A N 1
ATOM 705 C CA . GLY A 1 95 ? 9.125 9.341 -0.664 1.00 70.94 95 GLY A CA 1
ATOM 706 C C . GLY A 1 95 ? 10.504 9.141 -1.308 1.00 70.94 95 GLY A C 1
ATOM 707 O O . GLY A 1 95 ? 11.305 10.069 -1.290 1.00 70.94 95 GLY A O 1
ATOM 708 N N . MET A 1 96 ? 10.795 7.978 -1.894 1.00 82.94 96 MET A N 1
ATOM 709 C CA . MET A 1 96 ? 12.100 7.684 -2.491 1.00 82.94 96 MET A CA 1
ATOM 710 C C . MET A 1 96 ? 12.158 8.075 -3.967 1.00 82.94 96 MET A C 1
ATOM 712 O O . MET A 1 96 ? 11.166 8.003 -4.703 1.00 82.94 96 MET A O 1
ATOM 716 N N . ARG A 1 97 ? 13.354 8.423 -4.437 1.00 86.75 97 ARG A N 1
ATOM 717 C CA . ARG A 1 97 ? 13.622 8.722 -5.844 1.00 86.75 97 ARG A CA 1
ATOM 718 C C . ARG A 1 97 ? 13.913 7.437 -6.618 1.00 86.75 97 ARG A C 1
ATOM 720 O O . ARG A 1 97 ? 14.829 6.699 -6.274 1.00 86.75 97 ARG A O 1
ATOM 727 N N . LEU A 1 98 ? 13.169 7.206 -7.694 1.00 89.75 98 LEU A N 1
ATOM 728 C CA . LEU A 1 98 ? 13.452 6.150 -8.667 1.00 89.75 98 LEU A CA 1
ATOM 729 C C . LEU A 1 98 ? 14.536 6.627 -9.638 1.00 89.75 98 LEU A C 1
ATOM 731 O O . LEU A 1 98 ? 14.385 7.694 -10.231 1.00 89.75 98 LEU A O 1
ATOM 735 N N . THR A 1 99 ? 15.620 5.869 -9.790 1.00 91.31 99 THR A N 1
ATOM 736 C CA . THR A 1 99 ? 16.706 6.202 -10.733 1.00 91.31 99 THR A CA 1
ATOM 737 C C . THR A 1 99 ? 16.740 5.296 -11.950 1.00 91.31 99 THR A C 1
ATOM 739 O O . THR A 1 99 ? 17.142 5.750 -13.016 1.00 91.31 99 THR A O 1
ATOM 742 N N . ALA A 1 100 ? 16.302 4.047 -11.811 1.00 91.88 100 ALA A N 1
ATOM 743 C CA . ALA A 1 100 ? 16.139 3.117 -12.919 1.00 91.88 100 ALA A CA 1
ATOM 744 C C . ALA A 1 100 ? 14.991 2.152 -12.621 1.00 91.88 100 ALA A C 1
ATOM 746 O O . ALA A 1 100 ? 14.801 1.752 -11.471 1.00 91.88 100 ALA A O 1
ATOM 747 N N . PHE A 1 101 ? 14.247 1.780 -13.656 1.00 91.88 101 PHE A N 1
ATOM 748 C CA . PHE A 1 101 ? 13.209 0.762 -13.595 1.00 91.88 101 PHE A CA 1
ATOM 749 C C . PHE A 1 101 ? 13.191 0.007 -14.916 1.00 91.88 101 PHE A C 1
ATOM 751 O O . PHE A 1 101 ? 13.122 0.639 -15.969 1.00 91.88 101 PHE A O 1
ATOM 758 N N . ASP A 1 102 ? 13.278 -1.313 -14.842 1.00 93.50 102 ASP A N 1
ATOM 759 C CA . ASP A 1 102 ? 13.284 -2.197 -15.998 1.00 93.50 102 ASP A CA 1
ATOM 760 C C . ASP A 1 102 ? 12.423 -3.433 -15.725 1.00 93.50 102 ASP A C 1
ATOM 762 O O . ASP A 1 102 ? 12.362 -3.936 -14.597 1.00 93.50 102 ASP A O 1
ATOM 766 N N . THR A 1 103 ? 11.755 -3.913 -16.767 1.00 91.81 103 THR A N 1
ATOM 767 C CA . THR A 1 103 ? 10.913 -5.109 -16.738 1.00 91.81 103 THR A CA 1
ATOM 768 C C . THR A 1 103 ? 11.224 -5.964 -17.949 1.00 91.81 103 THR A C 1
ATOM 770 O O . THR A 1 103 ? 11.000 -5.541 -19.082 1.00 91.81 103 THR A O 1
ATOM 773 N N . ALA A 1 104 ? 11.690 -7.182 -17.703 1.00 93.56 104 ALA A N 1
ATOM 774 C CA . ALA A 1 104 ? 11.933 -8.179 -18.729 1.00 93.56 104 ALA A CA 1
ATOM 775 C C . ALA A 1 104 ? 10.875 -9.280 -18.631 1.00 93.56 104 ALA A C 1
ATOM 777 O O . ALA A 1 104 ? 10.680 -9.864 -17.565 1.00 93.56 104 ALA A O 1
ATOM 778 N N . PHE A 1 105 ? 10.220 -9.564 -19.752 1.00 92.25 105 PHE A N 1
ATOM 779 C CA . PHE A 1 105 ? 9.224 -10.622 -19.878 1.00 92.25 105 PHE A CA 1
ATOM 780 C C . PHE A 1 105 ? 9.777 -11.739 -20.759 1.00 92.25 105 PHE A C 1
ATOM 782 O O . PHE A 1 105 ? 10.312 -11.480 -21.838 1.00 92.25 105 PHE A O 1
ATOM 789 N N . THR A 1 106 ? 9.641 -12.982 -20.312 1.00 91.50 106 THR A N 1
ATOM 790 C CA . THR A 1 106 ? 10.021 -14.173 -21.079 1.00 91.50 106 THR A CA 1
ATOM 791 C C . THR A 1 106 ? 8.920 -15.215 -20.965 1.00 91.50 106 THR A C 1
ATOM 793 O O . THR A 1 106 ? 8.576 -15.606 -19.856 1.00 91.50 106 THR A O 1
ATOM 796 N N . GLY A 1 107 ? 8.371 -15.683 -22.085 1.00 88.31 107 GLY A N 1
ATOM 797 C CA . GLY A 1 107 ? 7.270 -16.650 -22.088 1.00 88.31 107 GLY A CA 1
ATOM 798 C C . GLY A 1 107 ? 6.314 -16.421 -23.255 1.00 88.31 107 GLY A C 1
ATOM 799 O O . GLY A 1 107 ? 6.716 -15.888 -24.291 1.00 88.31 107 GLY A O 1
ATOM 800 N N . ALA A 1 108 ? 5.055 -16.834 -23.097 1.00 83.06 108 ALA A N 1
ATOM 801 C CA . ALA A 1 108 ? 4.019 -16.616 -24.103 1.00 83.06 108 ALA A CA 1
ATOM 802 C C . ALA A 1 108 ? 3.671 -15.117 -24.235 1.00 83.06 108 ALA A C 1
ATOM 804 O O . ALA A 1 108 ? 3.221 -14.527 -23.248 1.00 83.06 108 ALA A O 1
ATOM 805 N N . PRO A 1 109 ? 3.803 -14.506 -25.433 1.00 82.31 109 PRO A N 1
ATOM 806 C CA . PRO A 1 109 ? 3.538 -13.079 -25.632 1.00 82.31 109 PRO A CA 1
ATOM 807 C C . PRO A 1 109 ? 2.136 -12.655 -25.189 1.00 82.31 109 PRO A C 1
ATOM 809 O O . PRO A 1 109 ? 2.000 -11.682 -24.465 1.00 82.31 109 PRO A O 1
ATOM 812 N N . GLU A 1 110 ? 1.105 -13.442 -25.514 1.00 84.12 110 GLU A N 1
ATOM 813 C CA . GLU A 1 110 ? -0.289 -13.122 -25.165 1.00 84.12 110 GLU A CA 1
ATOM 814 C C . GLU A 1 110 ? -0.525 -13.009 -23.649 1.00 84.12 110 GLU A C 1
ATOM 816 O O . GLU A 1 110 ? -1.333 -12.196 -23.205 1.00 84.12 110 GLU A O 1
ATOM 821 N N . VAL A 1 111 ? 0.187 -13.809 -22.847 1.00 80.06 111 VAL A N 1
ATOM 822 C CA . VAL A 1 111 ? 0.105 -13.755 -21.380 1.00 80.06 111 VAL A CA 1
ATOM 823 C C . VAL A 1 111 ? 0.919 -12.577 -20.854 1.00 80.06 111 VAL A 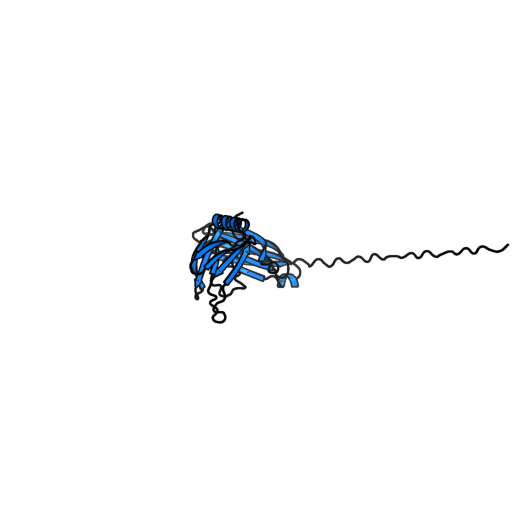C 1
ATOM 825 O O . VAL A 1 111 ? 0.438 -11.836 -20.000 1.00 80.06 111 VAL A O 1
ATOM 828 N N . CYS A 1 112 ? 2.134 -12.386 -21.374 1.00 84.69 112 CYS A N 1
ATOM 829 C CA . CYS A 1 112 ? 3.030 -11.321 -20.935 1.00 84.69 112 CYS A CA 1
ATOM 830 C C . CYS A 1 112 ? 2.505 -9.917 -21.269 1.00 84.69 112 CYS A C 1
ATOM 832 O O . CYS A 1 112 ? 2.587 -9.027 -20.426 1.00 84.69 112 CYS A O 1
ATOM 834 N N . ASP A 1 113 ? 1.906 -9.731 -22.445 1.00 84.56 113 ASP A N 1
ATOM 835 C CA . ASP A 1 113 ? 1.333 -8.454 -22.889 1.00 84.56 113 ASP A CA 1
ATOM 836 C C . ASP A 1 113 ? 0.109 -8.043 -22.050 1.00 84.56 113 ASP A C 1
ATOM 838 O O . ASP A 1 113 ? -0.254 -6.867 -21.994 1.00 84.56 113 ASP A O 1
ATOM 842 N N . ALA A 1 114 ? -0.522 -9.003 -21.366 1.00 82.69 114 ALA A N 1
ATOM 843 C CA . ALA A 1 114 ? -1.637 -8.764 -20.455 1.00 82.69 114 ALA A CA 1
ATOM 844 C C . ALA A 1 114 ? -1.197 -8.377 -19.029 1.00 82.69 114 ALA A C 1
ATOM 846 O O . ALA A 1 114 ? -2.053 -8.073 -18.192 1.00 82.69 114 ALA A O 1
ATOM 847 N N . VAL A 1 115 ? 0.106 -8.397 -18.724 1.00 80.88 115 VAL A N 1
ATOM 848 C CA . VAL A 1 115 ? 0.631 -8.000 -17.411 1.00 80.88 115 VAL A CA 1
ATOM 849 C C . VAL A 1 115 ? 0.741 -6.483 -17.345 1.00 80.88 115 VAL A C 1
ATOM 851 O O . VAL A 1 115 ? 1.431 -5.846 -18.138 1.00 80.88 115 VAL A O 1
ATOM 854 N N . GLN A 1 116 ? 0.092 -5.883 -16.353 1.00 83.25 116 GLN A N 1
ATOM 855 C CA . GLN A 1 116 ? 0.151 -4.439 -16.152 1.00 83.25 116 GLN A CA 1
ATOM 856 C C . GLN A 1 116 ? 1.349 -4.061 -15.283 1.00 83.25 116 GLN A C 1
ATOM 858 O O . GLN A 1 116 ? 1.602 -4.676 -14.248 1.00 83.25 116 GLN A O 1
ATOM 863 N N . VAL A 1 117 ? 2.074 -3.012 -15.665 1.00 80.44 117 VAL A N 1
ATOM 864 C CA . VAL A 1 117 ? 3.209 -2.498 -14.891 1.00 80.44 117 VAL A CA 1
ATOM 865 C C . VAL A 1 117 ? 2.863 -1.137 -14.311 1.00 80.44 117 VAL A C 1
ATOM 867 O O . VAL A 1 117 ? 2.535 -0.202 -15.039 1.00 80.44 117 VAL A O 1
ATOM 870 N N . PHE A 1 118 ? 2.961 -1.018 -12.991 1.00 77.50 118 PHE A N 1
ATOM 871 C CA . PHE A 1 118 ? 2.617 0.187 -12.257 1.00 77.50 118 PHE A CA 1
ATOM 872 C C . PHE A 1 118 ? 3.723 0.594 -11.281 1.00 77.50 118 PHE A C 1
ATOM 874 O O . PHE A 1 118 ? 4.187 -0.168 -10.428 1.00 77.50 118 PHE A O 1
ATOM 881 N N . ILE A 1 119 ? 4.130 1.856 -11.379 1.00 72.94 119 ILE A N 1
ATOM 882 C CA . ILE A 1 119 ? 5.084 2.469 -10.459 1.00 72.94 119 ILE A CA 1
ATOM 883 C C . ILE A 1 119 ? 4.283 3.324 -9.484 1.00 72.94 119 ILE A C 1
ATOM 885 O O . ILE A 1 119 ? 3.967 4.481 -9.758 1.00 72.94 119 ILE A O 1
ATOM 889 N N . GLY A 1 120 ? 3.953 2.740 -8.338 1.00 70.88 120 GLY A N 1
ATOM 890 C CA . GLY A 1 120 ? 3.277 3.436 -7.259 1.00 70.88 120 GLY A CA 1
ATOM 891 C C . GLY A 1 120 ? 4.228 4.344 -6.485 1.00 70.88 120 GLY A C 1
ATOM 892 O O . GLY A 1 120 ? 5.397 4.042 -6.253 1.00 70.88 120 GLY A O 1
ATOM 893 N N . ASP A 1 121 ? 3.706 5.457 -5.994 1.00 70.19 121 ASP A N 1
ATOM 894 C CA . ASP A 1 121 ? 4.375 6.273 -4.972 1.00 70.19 121 ASP A CA 1
ATOM 895 C C . ASP A 1 121 ? 4.369 5.615 -3.589 1.00 70.19 121 ASP A C 1
ATOM 897 O O . ASP A 1 121 ? 4.957 6.135 -2.652 1.00 70.19 121 ASP A O 1
ATOM 901 N N . GLY A 1 122 ? 3.742 4.450 -3.470 1.00 73.38 122 GLY A N 1
ATOM 902 C CA . GLY A 1 122 ? 3.757 3.619 -2.288 1.00 73.38 122 GLY A CA 1
ATOM 903 C C . GLY A 1 122 ? 2.489 3.615 -1.453 1.00 73.38 122 GLY A C 1
ATOM 904 O O . GLY A 1 122 ? 2.461 3.000 -0.382 1.00 73.38 122 GLY A O 1
ATOM 905 N N . ARG A 1 123 ? 1.435 4.240 -1.974 1.00 82.94 123 ARG A N 1
ATOM 906 C CA . ARG A 1 123 ? 0.090 4.132 -1.421 1.00 82.94 123 ARG A CA 1
ATOM 907 C C . ARG A 1 123 ? -0.388 2.683 -1.371 1.00 82.94 123 ARG A C 1
ATOM 909 O O . ARG A 1 123 ? -0.101 1.880 -2.258 1.00 82.94 123 ARG A O 1
ATOM 916 N N . ILE A 1 124 ? -1.108 2.361 -0.303 1.00 83.94 124 ILE A N 1
ATOM 917 C CA . ILE A 1 124 ? -1.769 1.075 -0.094 1.00 83.94 124 ILE A CA 1
ATOM 918 C C . ILE A 1 124 ? -2.988 0.954 -1.016 1.00 83.94 124 ILE A C 1
ATOM 920 O O . ILE A 1 124 ? -3.268 -0.125 -1.530 1.00 83.94 124 ILE A O 1
ATOM 924 N N . ASN A 1 125 ? -3.705 2.057 -1.228 1.00 78.81 125 ASN A N 1
ATOM 925 C CA . ASN A 1 125 ? -4.903 2.082 -2.046 1.00 78.81 125 ASN A CA 1
ATOM 926 C C . ASN A 1 125 ? -4.626 2.134 -3.557 1.00 78.81 125 ASN A C 1
ATOM 928 O O . ASN A 1 125 ? -3.629 2.702 -4.004 1.00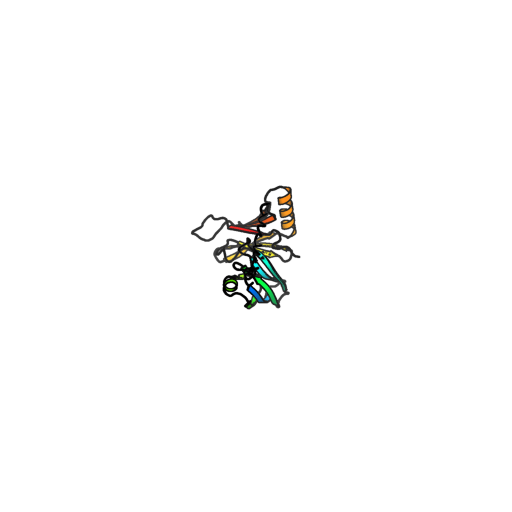 78.81 125 ASN A O 1
ATOM 932 N N . ALA A 1 126 ? -5.521 1.513 -4.336 1.00 66.69 126 ALA A N 1
ATOM 933 C CA . ALA A 1 126 ? -5.338 1.231 -5.760 1.00 66.69 126 ALA A CA 1
ATOM 934 C C . ALA A 1 126 ? -5.337 2.497 -6.635 1.00 66.69 126 ALA A C 1
ATOM 936 O O . ALA A 1 126 ? -6.370 2.928 -7.146 1.00 66.69 126 ALA A O 1
ATOM 937 N N . GLY A 1 127 ? -4.142 3.041 -6.876 1.00 57.94 127 GLY A N 1
ATOM 938 C CA . GLY A 1 127 ? -3.932 4.225 -7.713 1.00 57.94 127 GLY A CA 1
ATOM 939 C C . GLY A 1 127 ? -4.371 4.096 -9.180 1.00 57.94 127 GLY A C 1
ATOM 940 O O . GLY A 1 127 ? -4.568 5.121 -9.817 1.00 57.94 127 GLY A O 1
ATOM 941 N N . LEU A 1 128 ? -4.553 2.879 -9.717 1.00 50.72 128 LEU A N 1
ATOM 942 C CA . LEU A 1 128 ? -5.016 2.653 -11.099 1.00 50.72 128 LEU A CA 1
ATOM 943 C C . LEU A 1 128 ? -6.539 2.741 -11.268 1.00 50.72 128 LEU A C 1
ATOM 945 O O . LEU A 1 128 ? -7.014 3.257 -12.274 1.00 50.72 128 LEU A O 1
ATOM 949 N N . ASN A 1 129 ? -7.303 2.252 -10.289 1.00 53.88 129 ASN A N 1
ATOM 950 C CA . ASN A 1 129 ? -8.766 2.184 -10.385 1.00 53.88 129 ASN A CA 1
ATOM 951 C C . ASN A 1 129 ? -9.457 3.411 -9.780 1.00 53.88 129 ASN A C 1
ATOM 953 O O . ASN A 1 129 ? -10.670 3.553 -9.904 1.00 53.88 129 ASN A O 1
ATOM 957 N N . GLN A 1 130 ? -8.706 4.273 -9.088 1.00 59.03 130 GLN A N 1
ATOM 958 C CA . GLN A 1 130 ? -9.254 5.391 -8.320 1.00 59.03 130 GLN A CA 1
ATOM 959 C C . GLN A 1 130 ? -8.465 6.675 -8.590 1.00 59.03 130 GLN A C 1
ATOM 961 O O . GLN A 1 130 ? -7.890 7.296 -7.693 1.00 59.03 130 GLN A O 1
ATOM 966 N N . ASN A 1 131 ? -8.461 7.078 -9.866 1.00 57.38 131 ASN A N 1
ATOM 967 C CA . ASN A 1 131 ? -8.182 8.461 -10.245 1.00 57.38 131 ASN A CA 1
ATOM 968 C C . ASN A 1 131 ? -9.089 9.370 -9.394 1.00 57.38 131 ASN A C 1
ATOM 970 O O . ASN A 1 131 ? -10.295 9.154 -9.375 1.00 57.38 131 ASN A O 1
ATOM 974 N N . ALA A 1 132 ? -8.508 10.346 -8.687 1.00 65.50 132 ALA A N 1
ATOM 975 C CA . ALA A 1 132 ? -9.196 11.234 -7.733 1.00 65.50 132 ALA A CA 1
ATOM 976 C C . ALA A 1 132 ? -9.639 10.617 -6.384 1.00 65.50 132 ALA A C 1
ATOM 978 O O . ALA A 1 132 ? -10.575 11.112 -5.760 1.00 65.50 132 ALA A O 1
ATOM 979 N N . ALA A 1 133 ? -8.943 9.589 -5.879 1.00 79.88 133 ALA A N 1
ATOM 980 C CA . ALA A 1 133 ? -9.169 9.110 -4.511 1.00 79.88 133 ALA A CA 1
ATOM 981 C C . ALA A 1 133 ? -9.061 10.256 -3.461 1.00 79.88 133 ALA A C 1
ATOM 983 O O . ALA A 1 133 ? -8.033 10.939 -3.448 1.00 79.88 133 ALA A O 1
ATOM 984 N N . PRO A 1 134 ? -10.041 10.424 -2.540 1.00 86.00 134 PRO A N 1
ATOM 985 C CA . PRO A 1 134 ? -10.003 11.429 -1.462 1.00 86.00 134 PRO A CA 1
ATOM 986 C C . PRO A 1 134 ? -8.874 11.242 -0.463 1.00 86.00 134 PRO A C 1
ATOM 988 O O . PRO A 1 134 ? -8.624 12.117 0.357 1.00 86.00 134 PRO A O 1
ATOM 991 N N . LEU A 1 135 ? -8.260 10.062 -0.440 1.00 90.69 135 LEU A N 1
ATOM 992 C CA . LEU A 1 135 ? -7.288 9.705 0.574 1.00 90.69 135 LEU A CA 1
ATOM 993 C C . LEU A 1 135 ? -6.136 8.904 -0.011 1.00 90.69 135 LEU A C 1
ATOM 995 O O . LEU A 1 135 ? -6.253 8.215 -1.028 1.00 90.69 135 LEU A O 1
ATOM 999 N N . ALA A 1 136 ? -5.020 8.956 0.696 1.00 90.75 136 ALA A N 1
ATOM 1000 C CA . ALA A 1 136 ? -3.849 8.135 0.471 1.00 90.75 136 ALA A CA 1
ATOM 1001 C C . ALA A 1 136 ? -3.454 7.474 1.788 1.00 90.75 136 ALA A C 1
ATOM 1003 O O . ALA A 1 136 ? -3.361 8.147 2.811 1.00 90.75 136 ALA A O 1
ATOM 1004 N N . ALA A 1 137 ? -3.185 6.173 1.773 1.00 92.00 137 ALA A N 1
ATOM 1005 C CA . ALA A 1 137 ? -2.706 5.471 2.959 1.00 92.00 137 ALA A CA 1
ATOM 1006 C C . ALA A 1 137 ? -1.332 4.849 2.711 1.00 92.00 137 ALA A C 1
ATOM 1008 O O . ALA A 1 137 ? -1.091 4.319 1.633 1.00 92.00 137 ALA A O 1
ATOM 1009 N N . TYR A 1 138 ? -0.444 4.877 3.702 1.00 89.75 138 TYR A N 1
ATOM 1010 C CA . TYR A 1 138 ? 0.912 4.328 3.616 1.00 89.75 138 TYR A CA 1
ATOM 1011 C C . TYR A 1 138 ? 1.226 3.477 4.843 1.00 89.75 138 TYR A C 1
ATOM 1013 O O . TYR A 1 138 ? 0.851 3.827 5.961 1.00 89.75 138 TYR A O 1
ATOM 1021 N N . CYS A 1 139 ? 1.952 2.373 4.658 1.00 88.88 139 CYS A N 1
ATOM 1022 C CA . CYS A 1 139 ? 2.438 1.593 5.793 1.00 88.88 139 CYS A CA 1
ATOM 1023 C C . CYS A 1 139 ? 3.523 2.370 6.545 1.00 88.88 139 CYS A C 1
ATOM 1025 O O . CYS A 1 139 ? 4.457 2.894 5.935 1.00 88.88 139 CYS A O 1
ATOM 1027 N N . THR A 1 140 ? 3.450 2.383 7.874 1.00 87.38 140 THR A N 1
ATOM 1028 C CA . THR A 1 140 ? 4.532 2.907 8.712 1.00 87.38 140 THR A CA 1
ATOM 1029 C C . THR A 1 140 ? 5.590 1.836 8.952 1.00 87.38 140 THR A C 1
ATOM 1031 O O . THR A 1 140 ? 5.328 0.635 8.869 1.00 87.38 140 THR A O 1
ATOM 1034 N N . ARG A 1 141 ? 6.799 2.258 9.336 1.00 78.00 141 ARG A N 1
ATOM 1035 C CA . ARG A 1 141 ? 7.911 1.346 9.643 1.00 78.00 141 ARG A CA 1
ATOM 1036 C C . ARG A 1 141 ? 7.591 0.323 10.741 1.00 78.00 141 ARG A C 1
ATOM 1038 O O . ARG A 1 141 ? 8.161 -0.758 10.753 1.00 78.00 141 ARG A O 1
ATOM 1045 N N . ARG A 1 142 ? 6.712 0.669 11.685 1.00 85.00 142 ARG A N 1
ATOM 1046 C CA . ARG A 1 142 ? 6.331 -0.200 12.815 1.00 85.00 142 ARG A CA 1
ATOM 1047 C C . ARG A 1 142 ? 5.071 -1.020 12.530 1.00 85.00 142 ARG A C 1
ATOM 1049 O O . ARG A 1 142 ? 4.423 -1.469 13.466 1.00 85.00 142 ARG A O 1
ATOM 1056 N N . GLY A 1 143 ? 4.700 -1.145 11.259 1.00 87.69 143 GLY A N 1
ATOM 1057 C CA . GLY A 1 143 ? 3.548 -1.907 10.784 1.00 87.69 143 GLY A CA 1
ATOM 1058 C C . GLY A 1 143 ? 2.184 -1.263 11.012 1.00 87.69 143 GLY A C 1
ATOM 1059 O O . GLY A 1 143 ? 1.156 -1.928 10.937 1.00 87.69 143 GLY A O 1
ATOM 1060 N N . GLY A 1 144 ? 2.175 0.032 11.319 1.00 94.50 144 GLY A N 1
ATOM 1061 C CA . GLY A 1 144 ? 0.964 0.843 11.354 1.00 94.50 144 GLY A CA 1
ATOM 1062 C C . GLY A 1 144 ? 0.574 1.374 9.974 1.00 94.50 144 GLY A C 1
ATOM 1063 O O . GLY A 1 144 ? 1.200 1.036 8.969 1.00 94.50 144 GLY A O 1
ATOM 1064 N N . ILE A 1 145 ? -0.414 2.267 9.940 1.00 95.62 145 ILE A N 1
ATOM 1065 C CA . ILE A 1 145 ? -0.873 2.949 8.724 1.00 95.62 145 ILE A CA 1
ATOM 1066 C C . ILE A 1 145 ? -0.981 4.450 8.998 1.00 95.62 145 ILE A C 1
ATOM 1068 O O . ILE A 1 145 ? -1.609 4.860 9.974 1.00 95.62 145 ILE A O 1
ATOM 1072 N N . ASP A 1 146 ? -0.392 5.250 8.113 1.00 95.25 146 ASP A N 1
ATOM 1073 C CA . ASP A 1 146 ? -0.622 6.690 8.025 1.00 95.25 146 ASP A CA 1
ATOM 1074 C C . ASP A 1 146 ? -1.651 6.956 6.933 1.00 95.25 146 ASP A C 1
ATOM 1076 O O . ASP A 1 146 ? -1.485 6.489 5.806 1.00 95.25 146 ASP A O 1
ATOM 1080 N N . VAL A 1 147 ? -2.707 7.696 7.265 1.00 95.25 147 VAL A N 1
ATOM 1081 C CA . VAL A 1 147 ? -3.768 8.080 6.330 1.00 95.25 147 VAL A CA 1
ATOM 1082 C C . VAL A 1 147 ? -3.712 9.584 6.119 1.00 95.25 147 VAL A C 1
ATOM 1084 O O . VAL A 1 147 ? -3.681 10.351 7.080 1.00 95.25 147 VAL A O 1
ATOM 1087 N N . TYR A 1 148 ? -3.707 9.996 4.859 1.00 93.25 148 TYR A N 1
ATOM 1088 C CA . TYR A 1 148 ? -3.675 11.379 4.415 1.00 93.25 148 TYR A CA 1
ATOM 1089 C C . TYR A 1 148 ? -4.961 11.691 3.660 1.00 93.25 148 TYR A C 1
ATOM 1091 O O . TYR A 1 148 ? -5.352 10.924 2.783 1.00 93.25 148 TYR A O 1
ATOM 1099 N N . ASP A 1 149 ? -5.578 12.817 3.993 1.00 92.06 149 ASP A N 1
ATOM 1100 C CA . ASP A 1 149 ? -6.630 13.444 3.199 1.00 92.06 149 ASP A CA 1
ATOM 1101 C C . ASP A 1 149 ? -5.990 14.138 1.995 1.00 92.06 149 ASP A C 1
ATOM 1103 O O . ASP A 1 149 ? -4.980 14.826 2.156 1.00 92.06 149 ASP A O 1
ATOM 1107 N N . ILE A 1 150 ? -6.527 13.924 0.799 1.00 88.62 150 ILE A N 1
ATOM 1108 C CA . ILE A 1 150 ? -6.015 14.491 -0.449 1.00 88.62 150 ILE A CA 1
ATOM 1109 C C . ILE A 1 150 ? -6.972 15.583 -0.905 1.00 88.62 150 ILE A C 1
ATOM 1111 O O . ILE A 1 150 ? -8.123 15.293 -1.202 1.00 88.62 150 ILE A O 1
ATOM 1115 N N . ASN A 1 151 ? -6.503 16.828 -1.003 1.00 83.88 151 ASN A N 1
ATOM 1116 C CA . ASN A 1 151 ? -7.330 17.931 -1.495 1.00 83.88 151 ASN A CA 1
ATOM 1117 C C . ASN A 1 151 ? -7.494 17.900 -3.031 1.00 83.88 151 ASN A C 1
ATOM 1119 O O . ASN A 1 151 ? -6.908 17.080 -3.741 1.00 83.88 151 ASN A O 1
ATOM 1123 N N . ASN A 1 152 ? -8.255 18.850 -3.583 1.00 80.50 152 ASN A N 1
ATOM 1124 C CA . ASN A 1 152 ? -8.486 18.948 -5.028 1.00 80.50 152 ASN A CA 1
ATOM 1125 C C . ASN A 1 152 ? -7.253 19.384 -5.848 1.00 80.50 152 ASN A C 1
ATOM 1127 O O . ASN A 1 152 ? -7.307 19.343 -7.076 1.00 80.50 152 ASN A O 1
ATOM 1131 N N . GLN A 1 153 ? -6.153 19.790 -5.206 1.00 81.12 153 GLN A N 1
ATOM 1132 C CA . GLN A 1 153 ? -4.851 20.009 -5.847 1.00 81.12 153 GLN A CA 1
ATOM 1133 C C . GLN A 1 153 ? -3.968 18.749 -5.827 1.00 81.12 153 GLN A C 1
ATOM 1135 O O . GLN A 1 153 ? -2.876 18.760 -6.393 1.00 81.12 153 GLN A O 1
ATOM 1140 N N . GLY A 1 154 ? -4.426 17.656 -5.206 1.00 77.88 154 GLY A N 1
ATOM 1141 C CA . GLY A 1 154 ? -3.642 16.435 -5.029 1.00 77.88 154 GLY A CA 1
ATOM 1142 C C . GLY A 1 154 ? -2.638 16.507 -3.872 1.00 77.88 154 GLY A C 1
ATOM 1143 O O . GLY A 1 154 ? -1.759 15.651 -3.774 1.00 77.88 154 GLY A O 1
ATOM 1144 N N . GLU A 1 155 ? -2.739 17.513 -3.001 1.00 84.06 155 GLU A N 1
ATOM 1145 C CA . GLU A 1 155 ? -1.863 17.676 -1.842 1.00 84.06 155 GLU A CA 1
ATOM 1146 C C . GLU A 1 155 ? -2.403 16.880 -0.651 1.00 84.06 155 GLU A C 1
ATOM 1148 O O . GLU A 1 155 ? -3.597 16.916 -0.348 1.00 84.06 155 GLU A O 1
ATOM 1153 N N . GLY A 1 156 ? -1.511 16.165 0.037 1.00 88.75 156 GLY A N 1
ATOM 1154 C CA . GLY A 1 156 ? -1.864 15.331 1.181 1.00 88.75 156 GLY A CA 1
ATOM 1155 C C . GLY A 1 156 ? -1.696 16.035 2.526 1.00 88.75 156 GLY A C 1
ATOM 1156 O O . GLY A 1 156 ? -0.606 16.507 2.846 1.00 88.75 156 GLY A O 1
ATOM 1157 N N . THR A 1 157 ? -2.735 16.013 3.360 1.00 90.38 157 THR A N 1
ATOM 1158 C CA . THR A 1 157 ? -2.687 16.411 4.775 1.00 90.38 157 THR A CA 1
ATOM 1159 C C . THR A 1 157 ? -2.855 15.179 5.654 1.00 90.38 157 THR A C 1
ATOM 1161 O O . THR A 1 157 ? -3.791 14.411 5.460 1.00 90.38 157 THR A O 1
ATOM 1164 N N . LEU A 1 158 ? -1.965 14.960 6.630 1.00 94.38 158 LEU A N 1
ATOM 1165 C CA . LEU A 1 158 ? -2.077 13.807 7.532 1.00 94.38 158 LEU A CA 1
ATOM 1166 C C . LEU A 1 158 ? -3.407 13.869 8.300 1.00 94.38 158 LEU A C 1
ATOM 1168 O O . LEU A 1 158 ? -3.616 14.773 9.107 1.00 94.38 158 LEU A O 1
ATOM 1172 N N . ALA A 1 159 ? -4.276 12.890 8.062 1.00 95.69 159 ALA A N 1
ATOM 1173 C CA . ALA A 1 159 ? -5.579 12.770 8.694 1.00 95.69 159 ALA A CA 1
ATOM 1174 C C . ALA A 1 159 ? -5.469 12.077 10.054 1.00 95.69 159 ALA A C 1
ATOM 1176 O O . ALA A 1 159 ? -5.922 12.611 11.065 1.00 95.69 159 ALA A O 1
ATOM 1177 N N . PHE A 1 160 ? -4.841 10.898 10.086 1.00 97.94 160 PHE A N 1
ATOM 1178 C CA . PHE A 1 160 ? -4.571 10.150 11.313 1.00 97.94 160 PHE A CA 1
ATOM 1179 C C . PHE A 1 160 ? -3.490 9.081 11.098 1.00 97.94 160 PHE A C 1
ATOM 1181 O O . PHE A 1 160 ? -3.148 8.716 9.972 1.00 97.94 160 PHE A O 1
ATOM 1188 N N . ARG A 1 161 ? -2.961 8.562 12.210 1.00 97.75 161 ARG A N 1
ATOM 1189 C CA . ARG A 1 161 ? -1.993 7.460 12.263 1.00 97.75 161 ARG A CA 1
ATOM 1190 C C . ARG A 1 161 ? -2.535 6.357 13.161 1.00 97.75 161 ARG A C 1
ATOM 1192 O O . ARG A 1 161 ? -2.966 6.636 14.277 1.00 97.75 161 ARG A O 1
ATOM 1199 N N . VAL A 1 162 ? -2.450 5.114 12.704 1.00 97.81 162 VAL A N 1
ATOM 1200 C CA . VAL A 1 162 ? -2.723 3.920 13.515 1.00 97.81 162 VAL A CA 1
ATOM 1201 C C . VAL A 1 162 ? -1.455 3.090 13.675 1.00 97.81 162 VAL A C 1
ATOM 1203 O O . VAL A 1 162 ? -0.617 3.016 12.778 1.00 97.81 162 VAL A O 1
ATOM 1206 N N . THR A 1 163 ? -1.297 2.465 14.833 1.00 96.94 163 THR A N 1
ATOM 1207 C CA . THR A 1 163 ? -0.179 1.568 15.148 1.00 96.94 163 THR A CA 1
ATOM 1208 C C . THR A 1 163 ? -0.504 0.121 14.775 1.00 96.94 163 THR A C 1
ATOM 1210 O O . THR A 1 163 ? -1.673 -0.246 14.667 1.00 96.94 163 THR A O 1
ATOM 1213 N N . ALA A 1 164 ? 0.521 -0.730 14.635 1.00 95.44 164 ALA A N 1
ATOM 1214 C CA . ALA A 1 164 ? 0.315 -2.166 14.418 1.00 95.44 164 ALA A CA 1
ATOM 1215 C C . ALA A 1 164 ? -0.515 -2.817 15.536 1.00 95.44 164 ALA A C 1
ATOM 1217 O O . ALA A 1 164 ? -1.369 -3.651 15.254 1.00 95.44 164 ALA A O 1
ATOM 1218 N N . GLN A 1 165 ? -0.307 -2.402 16.793 1.00 97.00 165 GLN A N 1
ATOM 1219 C CA . GLN A 1 165 ? -1.061 -2.932 17.930 1.00 97.00 165 GLN A CA 1
ATOM 1220 C C . GLN A 1 165 ? -2.552 -2.598 17.817 1.00 97.00 165 GLN A C 1
ATOM 1222 O O . GLN A 1 165 ? -3.380 -3.490 17.942 1.00 97.00 165 GLN A O 1
ATOM 1227 N N . GLN A 1 166 ? -2.899 -1.348 17.487 1.00 98.19 166 GLN A N 1
ATOM 1228 C CA . GLN A 1 166 ? -4.299 -0.949 17.283 1.00 98.19 166 GLN A CA 1
ATOM 1229 C C . GLN A 1 166 ? -4.970 -1.747 16.159 1.00 98.19 166 GLN A C 1
ATOM 1231 O O . GLN A 1 166 ? -6.137 -2.112 16.282 1.00 98.19 166 GLN A O 1
ATOM 1236 N N . ILE A 1 167 ? -4.237 -2.040 15.080 1.00 98.06 167 ILE A N 1
ATOM 1237 C CA . ILE A 1 167 ? -4.736 -2.876 13.982 1.00 98.06 167 ILE A CA 1
ATOM 1238 C C . ILE A 1 167 ? -4.995 -4.308 14.470 1.00 98.06 167 ILE A C 1
ATOM 1240 O O . ILE A 1 167 ? -6.080 -4.847 14.248 1.00 98.06 167 ILE A O 1
ATOM 1244 N N . ALA A 1 168 ? -4.025 -4.912 15.161 1.00 96.75 168 ALA A N 1
ATOM 1245 C CA . ALA A 1 168 ? -4.138 -6.273 15.680 1.00 96.75 168 ALA A CA 1
ATOM 1246 C C . ALA A 1 168 ? -5.284 -6.417 16.696 1.00 96.75 168 ALA A C 1
ATOM 1248 O O . ALA A 1 168 ? -6.075 -7.357 16.596 1.00 96.75 168 ALA A O 1
ATOM 1249 N N . ASP A 1 169 ? -5.407 -5.465 17.624 1.00 98.12 169 ASP A N 1
ATOM 1250 C CA . ASP A 1 169 ? -6.462 -5.437 18.638 1.00 98.12 169 ASP A CA 1
ATOM 1251 C C . ASP A 1 169 ? -7.843 -5.298 17.995 1.00 98.12 169 ASP A C 1
ATOM 1253 O O . ASP A 1 169 ? -8.765 -6.036 18.342 1.00 98.12 169 ASP A O 1
ATOM 1257 N N . ALA A 1 170 ? -7.986 -4.408 17.007 1.00 98.19 170 ALA A N 1
ATOM 1258 C CA . ALA A 1 170 ? -9.242 -4.232 16.290 1.00 98.19 170 ALA A CA 1
ATOM 1259 C C . ALA A 1 170 ? -9.648 -5.505 15.531 1.00 98.19 170 ALA A C 1
ATOM 1261 O O . ALA A 1 170 ? -10.796 -5.930 15.639 1.00 98.19 170 ALA A O 1
ATOM 1262 N N . LEU A 1 171 ? -8.717 -6.162 14.829 1.00 97.75 171 LEU A N 1
ATOM 1263 C CA . LEU A 1 171 ? -8.970 -7.438 14.140 1.00 97.75 171 LEU A CA 1
ATOM 1264 C C . LEU A 1 171 ? -9.290 -8.586 15.112 1.00 97.75 171 LEU A C 1
ATOM 1266 O O . LEU A 1 171 ? -10.051 -9.495 14.781 1.00 97.75 171 LEU A O 1
ATOM 1270 N N . ALA A 1 172 ? -8.714 -8.588 16.315 1.00 97.94 172 ALA A N 1
ATOM 1271 C CA . ALA A 1 172 ? -9.088 -9.548 17.350 1.00 97.94 172 ALA A CA 1
ATOM 1272 C C . ALA A 1 172 ? -10.507 -9.278 17.872 1.00 97.94 172 ALA A C 1
ATOM 1274 O O . ALA A 1 172 ? -11.301 -10.211 18.023 1.00 97.94 172 ALA A O 1
ATOM 1275 N N . LEU A 1 173 ? -10.847 -8.006 18.083 1.00 98.06 173 LEU A N 1
ATOM 1276 C CA . LEU A 1 173 ? -12.150 -7.586 18.580 1.00 98.06 173 LEU A CA 1
ATOM 1277 C C . LEU A 1 173 ? -13.275 -7.830 17.562 1.00 98.06 173 LEU A C 1
ATOM 1279 O O . LEU A 1 173 ? -14.372 -8.218 17.971 1.00 98.06 173 LEU A O 1
ATOM 1283 N N . THR A 1 174 ? -13.028 -7.691 16.250 1.00 97.88 174 THR A N 1
ATOM 1284 C CA . THR A 1 174 ? -14.027 -8.049 15.222 1.00 97.88 174 THR A CA 1
ATOM 1285 C C . THR A 1 174 ? -14.388 -9.531 15.284 1.00 97.88 174 THR A C 1
ATOM 1287 O O . THR A 1 174 ? -15.569 -9.872 15.228 1.00 97.88 174 THR A O 1
ATOM 1290 N N . ARG A 1 175 ? -13.400 -10.416 15.483 1.00 96.56 175 ARG A N 1
ATOM 1291 C CA . ARG A 1 175 ? -13.627 -11.862 15.658 1.00 96.56 175 ARG A CA 1
ATOM 1292 C C . ARG A 1 175 ? -14.385 -12.188 16.941 1.00 96.56 175 ARG A C 1
ATOM 1294 O O . ARG A 1 175 ? -15.212 -13.092 16.941 1.00 96.56 175 ARG A O 1
ATOM 1301 N N . GLN A 1 176 ? -14.109 -11.466 18.026 1.00 97.88 176 GLN A N 1
ATOM 1302 C CA . GLN A 1 176 ? -14.771 -11.688 19.312 1.00 97.88 176 GLN A CA 1
ATOM 1303 C C . GLN A 1 176 ? -16.232 -11.220 19.307 1.00 97.88 176 GLN A C 1
ATOM 1305 O O . GLN A 1 176 ? -17.091 -11.875 19.891 1.00 97.88 176 GLN A O 1
ATOM 1310 N N . THR A 1 177 ? -16.508 -10.070 18.690 1.00 97.88 177 THR A N 1
ATOM 1311 C CA . THR A 1 177 ? -17.821 -9.405 18.763 1.00 97.88 177 THR A CA 1
ATOM 1312 C C . THR A 1 177 ? -18.726 -9.704 17.574 1.00 97.88 177 THR A C 1
ATOM 1314 O O . THR A 1 177 ? -19.933 -9.503 17.671 1.00 97.88 177 THR A O 1
ATOM 1317 N N . GLY A 1 178 ? -18.163 -10.145 16.445 1.00 97.75 178 GLY A N 1
ATOM 1318 C CA . GLY A 1 178 ? -18.892 -10.249 15.182 1.00 97.75 178 GLY A CA 1
ATOM 1319 C C . GLY A 1 178 ? -19.275 -8.890 14.583 1.00 97.75 178 GLY A C 1
ATOM 1320 O O . GLY A 1 178 ? -20.142 -8.839 13.716 1.00 97.75 178 GLY A O 1
ATOM 1321 N N . LEU A 1 179 ? -18.656 -7.789 15.033 1.00 98.00 179 LEU A N 1
ATOM 1322 C CA . LEU A 1 179 ? -18.922 -6.427 14.561 1.00 98.00 179 LEU A CA 1
ATOM 1323 C C . LEU A 1 179 ? -17.650 -5.785 14.000 1.00 98.00 179 LEU A C 1
ATOM 1325 O O . LEU A 1 179 ? -16.573 -5.939 14.577 1.00 98.00 179 LEU A O 1
ATOM 1329 N N . ASN A 1 180 ? -17.782 -5.019 12.913 1.00 98.12 180 ASN A N 1
ATOM 1330 C CA . ASN A 1 180 ? -16.685 -4.218 12.362 1.00 98.12 180 ASN A CA 1
ATOM 1331 C C . ASN A 1 180 ? -16.216 -3.175 13.390 1.00 98.12 180 ASN A C 1
ATOM 1333 O O . ASN A 1 180 ? -17.034 -2.578 14.090 1.00 98.12 180 ASN A O 1
ATOM 1337 N N . GLN A 1 181 ? -14.909 -2.934 13.462 1.00 98.50 181 GLN A N 1
ATOM 1338 C CA . GLN A 1 181 ? -14.302 -2.054 14.464 1.00 98.50 181 GLN A CA 1
ATOM 1339 C C . GLN A 1 181 ? -13.616 -0.872 13.793 1.00 98.50 181 GLN A C 1
ATOM 1341 O O . GLN A 1 181 ? -12.768 -1.058 12.926 1.00 98.50 181 GLN A O 1
ATOM 1346 N N . LYS A 1 182 ? -13.947 0.354 14.201 1.00 98.31 182 LYS A N 1
ATOM 1347 C CA . LYS A 1 182 ? -13.232 1.553 13.747 1.00 98.31 182 LYS A CA 1
ATOM 1348 C C . LYS A 1 182 ? -11.896 1.651 14.483 1.00 98.31 182 LYS A C 1
ATOM 1350 O O . LYS A 1 182 ? -11.874 1.672 15.709 1.00 98.31 182 LYS A O 1
ATOM 1355 N N . ILE A 1 183 ? -10.800 1.713 13.735 1.00 98.25 183 ILE A N 1
ATOM 1356 C CA . ILE A 1 183 ? -9.428 1.756 14.262 1.00 98.25 183 ILE A CA 1
ATOM 1357 C C . ILE A 1 183 ? -8.964 3.204 14.442 1.00 98.25 183 ILE A C 1
ATOM 1359 O O . ILE A 1 183 ? -8.301 3.533 15.423 1.00 98.25 183 ILE A O 1
ATOM 1363 N N . GLY A 1 184 ? -9.317 4.075 13.495 1.00 97.81 184 GLY A N 1
ATOM 1364 C CA . GLY A 1 184 ? -8.951 5.488 13.506 1.00 97.81 184 GLY A CA 1
ATOM 1365 C C . GLY A 1 184 ? -9.814 6.307 12.552 1.00 97.81 184 GLY A C 1
ATOM 1366 O O . GLY A 1 184 ? -10.396 5.763 11.613 1.00 97.81 184 GLY A O 1
ATOM 1367 N N . GLU A 1 185 ? -9.905 7.606 12.821 1.00 97.81 185 GLU A N 1
ATOM 1368 C CA . GLU A 1 185 ? -10.598 8.578 11.978 1.00 97.81 185 GLU A CA 1
ATOM 1369 C C . GLU A 1 185 ? -9.976 9.968 12.111 1.00 97.81 185 GLU A C 1
ATOM 1371 O O . GLU A 1 185 ? -9.371 10.298 13.132 1.00 97.81 185 GLU A O 1
ATOM 1376 N N . GLY A 1 186 ? -10.143 10.786 11.079 1.00 96.25 186 GLY A N 1
ATOM 1377 C CA . GLY A 1 186 ? -9.658 12.161 11.036 1.00 96.25 186 GLY A CA 1
ATOM 1378 C C . GLY A 1 186 ? -9.846 12.743 9.644 1.00 96.25 186 GLY A C 1
ATOM 1379 O O . GLY A 1 186 ? -9.857 11.988 8.676 1.00 96.25 186 GLY A O 1
ATOM 1380 N N . LEU A 1 187 ? -10.026 14.066 9.545 1.00 93.44 187 LEU A N 1
ATOM 1381 C CA . LEU A 1 187 ? -10.254 14.781 8.278 1.00 93.44 187 LEU A CA 1
ATOM 1382 C C . LEU A 1 187 ? -11.193 14.014 7.339 1.00 93.44 187 LEU A C 1
ATOM 1384 O O . LEU A 1 187 ? -10.823 13.728 6.212 1.00 93.44 187 LEU A O 1
ATOM 1388 N N . PHE A 1 188 ? -12.368 13.602 7.830 1.00 91.69 188 PHE A N 1
ATOM 1389 C CA . PHE A 1 188 ? -13.375 12.935 6.998 1.00 91.69 188 PHE A CA 1
ATOM 1390 C C . PHE A 1 188 ? -12.981 11.548 6.440 1.00 91.69 188 PHE A C 1
ATOM 1392 O O . PHE A 1 188 ? -13.711 10.965 5.643 1.00 91.69 188 PHE A O 1
ATOM 1399 N N . ASN A 1 189 ? -11.873 10.980 6.907 1.00 94.00 189 ASN A N 1
ATOM 1400 C CA . ASN A 1 189 ? -11.397 9.652 6.550 1.00 94.00 189 ASN A CA 1
ATOM 1401 C C . ASN A 1 189 ? -11.475 8.716 7.758 1.00 94.00 189 ASN A C 1
ATOM 1403 O O . ASN A 1 189 ? -11.346 9.151 8.906 1.00 94.00 189 ASN A O 1
ATOM 1407 N N . ALA A 1 190 ? -11.649 7.422 7.509 1.00 96.62 190 ALA A N 1
ATOM 1408 C CA . ALA A 1 190 ? -11.708 6.405 8.549 1.00 96.62 190 ALA A CA 1
ATOM 1409 C C . ALA A 1 190 ? -11.058 5.092 8.104 1.00 96.62 190 ALA A C 1
ATOM 1411 O O . ALA A 1 190 ? -11.035 4.747 6.922 1.00 96.62 190 ALA A O 1
ATOM 1412 N N . LEU A 1 191 ? -10.532 4.352 9.077 1.00 97.56 191 LEU A N 1
ATOM 1413 C CA . LEU A 1 191 ? -10.019 3.000 8.901 1.00 97.56 191 LEU A CA 1
ATOM 1414 C C . LEU A 1 191 ? -10.806 2.048 9.798 1.00 97.56 191 LEU A C 1
ATOM 1416 O O . LEU A 1 191 ? -10.909 2.271 11.007 1.00 97.56 191 LEU A O 1
ATOM 1420 N N . TYR A 1 192 ? -11.302 0.963 9.215 1.00 98.12 192 TYR A N 1
ATOM 1421 C CA . TYR A 1 192 ? -12.033 -0.088 9.912 1.00 98.12 192 TYR A CA 1
ATOM 1422 C C . TYR A 1 192 ? -11.311 -1.430 9.795 1.00 98.12 192 TYR A C 1
ATOM 1424 O O . TYR A 1 192 ? -10.747 -1.739 8.751 1.00 98.12 192 TYR A O 1
ATOM 1432 N N . ALA A 1 193 ? -11.376 -2.240 10.847 1.00 98.12 193 ALA A N 1
ATOM 1433 C CA . ALA A 1 193 ? -11.188 -3.681 10.784 1.00 98.12 193 ALA A CA 1
ATOM 1434 C C . ALA A 1 193 ? -12.544 -4.336 10.506 1.00 98.12 193 ALA A C 1
ATOM 1436 O O . ALA A 1 193 ? -13.545 -4.018 11.159 1.00 98.12 193 ALA A O 1
ATOM 1437 N N . LEU A 1 194 ? -12.574 -5.261 9.554 1.00 97.38 194 LEU A N 1
ATOM 1438 C CA . LEU A 1 194 ? -13.770 -5.997 9.171 1.00 97.38 194 LEU A CA 1
ATOM 1439 C C . LEU A 1 194 ? -13.836 -7.356 9.875 1.00 97.38 194 LEU A C 1
ATOM 1441 O O . LEU A 1 194 ? -12.829 -7.934 10.297 1.00 97.38 194 LEU A O 1
ATOM 1445 N N . THR A 1 195 ? -15.046 -7.895 9.984 1.00 96.56 195 THR A N 1
ATOM 1446 C CA . THR A 1 195 ? -15.291 -9.266 10.474 1.00 96.56 195 THR A CA 1
ATOM 1447 C C . THR A 1 195 ? -14.689 -10.344 9.567 1.00 96.56 195 THR A C 1
ATOM 1449 O O . THR A 1 195 ? -14.395 -11.442 10.034 1.00 96.56 195 THR A O 1
ATOM 1452 N N . THR A 1 196 ? -14.409 -10.012 8.306 1.00 91.75 196 THR A N 1
ATOM 1453 C CA . THR A 1 196 ? -13.713 -10.850 7.315 1.00 91.75 196 THR A CA 1
ATOM 1454 C C . THR A 1 196 ? -12.191 -10.905 7.504 1.00 91.75 196 THR A C 1
ATOM 1456 O O . THR A 1 196 ? -11.500 -11.517 6.699 1.00 91.75 196 THR A O 1
ATOM 1459 N N . SER A 1 197 ? -11.645 -10.322 8.581 1.00 92.44 197 SER A N 1
ATOM 1460 C CA . SER A 1 197 ? -10.192 -10.169 8.809 1.00 92.44 197 SER A CA 1
ATOM 1461 C C . SER A 1 197 ? -9.478 -9.280 7.778 1.00 92.44 197 SER A C 1
ATOM 1463 O O . SER A 1 197 ? -8.267 -9.383 7.582 1.00 92.44 197 SER A O 1
ATOM 1465 N N . GLU A 1 198 ? -10.224 -8.375 7.156 1.00 95.00 198 GLU A N 1
ATOM 1466 C CA . GLU A 1 198 ? -9.725 -7.349 6.241 1.00 95.00 198 GLU A CA 1
ATOM 1467 C C . GLU A 1 198 ? -9.709 -5.971 6.920 1.00 95.00 198 GLU A C 1
ATOM 1469 O O . GLU A 1 198 ? -10.288 -5.770 7.991 1.00 95.00 198 GLU A O 1
ATOM 1474 N N . LEU A 1 199 ? -9.057 -5.004 6.281 1.00 95.94 199 LEU A N 1
ATOM 1475 C CA . LEU A 1 199 ? -9.137 -3.588 6.615 1.00 95.94 199 LEU A CA 1
ATOM 1476 C C . LEU A 1 199 ? -9.908 -2.844 5.531 1.00 95.94 199 LEU A C 1
ATOM 1478 O O . LEU A 1 199 ? -9.759 -3.145 4.351 1.00 95.94 199 LEU A O 1
ATOM 1482 N N . GLN A 1 200 ? -10.670 -1.828 5.922 1.00 94.56 200 GLN A N 1
ATOM 1483 C CA . GLN A 1 200 ? -11.376 -0.938 5.007 1.00 94.56 200 GLN A CA 1
ATOM 1484 C C . GLN A 1 200 ? -10.979 0.513 5.264 1.00 94.56 200 GLN A C 1
ATOM 1486 O O . GLN A 1 200 ? -11.206 1.043 6.352 1.00 94.56 200 GLN A O 1
ATOM 1491 N N . LEU A 1 201 ? -10.427 1.163 4.243 1.00 93.75 201 LEU A N 1
ATOM 1492 C CA . LEU A 1 201 ? -10.265 2.612 4.189 1.00 93.75 201 LEU A CA 1
ATOM 1493 C C . LEU A 1 201 ? -11.532 3.240 3.625 1.00 93.75 201 LEU A C 1
ATOM 1495 O O . LEU A 1 201 ? -12.033 2.801 2.590 1.00 93.75 201 LEU A O 1
ATOM 1499 N N . GLN A 1 202 ? -12.011 4.282 4.292 1.00 92.44 202 GLN A N 1
ATOM 1500 C CA . GLN A 1 202 ? -13.190 5.035 3.902 1.00 92.44 202 GLN A CA 1
ATOM 1501 C C . GLN A 1 202 ? -12.880 6.533 3.831 1.00 92.44 202 GLN A C 1
ATOM 1503 O O . GLN A 1 202 ? -12.217 7.055 4.725 1.00 92.44 202 GLN A O 1
ATOM 1508 N N . GLY A 1 203 ? -13.391 7.214 2.803 1.00 89.44 203 GLY A N 1
ATOM 1509 C CA . GLY A 1 203 ? -13.347 8.675 2.653 1.00 89.44 203 GLY A CA 1
ATOM 1510 C C . GLY A 1 203 ? -14.635 9.200 2.015 1.00 89.44 203 GLY A C 1
ATOM 1511 O O . GLY A 1 203 ? -15.302 8.471 1.282 1.00 89.44 203 GLY A O 1
ATOM 1512 N N . ILE A 1 204 ? -15.026 10.441 2.307 1.00 74.62 204 ILE A N 1
ATOM 1513 C CA . ILE A 1 204 ? -16.357 10.982 1.933 1.00 74.62 204 ILE A CA 1
ATOM 1514 C C . ILE A 1 204 ? -16.380 11.886 0.694 1.00 74.62 204 ILE A C 1
ATOM 1516 O O . ILE A 1 204 ? -17.466 12.301 0.295 1.00 74.62 204 ILE A O 1
ATOM 1520 N N . PHE A 1 205 ? -15.242 12.160 0.050 1.00 68.25 205 PHE A N 1
ATOM 1521 C CA . PHE A 1 205 ? -15.197 13.055 -1.113 1.00 68.25 205 PHE A CA 1
ATOM 1522 C C . PHE A 1 205 ? -14.529 12.423 -2.334 1.00 68.25 205 PHE A C 1
ATOM 1524 O O . PHE A 1 205 ? -13.326 12.529 -2.525 1.00 68.25 205 PHE A O 1
ATOM 1531 N N . ASP A 1 206 ? -15.310 11.828 -3.230 1.00 60.81 206 ASP A N 1
ATOM 1532 C CA . ASP A 1 206 ? -14.850 11.764 -4.617 1.00 60.81 206 ASP A CA 1
ATOM 1533 C C . ASP A 1 206 ? -14.924 13.189 -5.200 1.00 60.81 206 ASP A C 1
ATOM 1535 O O . ASP A 1 206 ? -16.005 13.778 -5.287 1.00 60.81 206 ASP A O 1
ATOM 1539 N N . TYR A 1 207 ? -13.773 13.781 -5.537 1.00 58.16 207 TYR A N 1
ATOM 1540 C CA . TYR A 1 207 ? -13.705 15.120 -6.140 1.00 58.16 207 TYR A CA 1
ATOM 1541 C C . TYR A 1 207 ? -14.197 15.144 -7.589 1.00 58.16 207 TYR A C 1
ATOM 1543 O O . TYR A 1 207 ? -14.207 16.210 -8.207 1.00 58.16 207 TYR A O 1
ATOM 1551 N N . ASN A 1 208 ? -14.617 14.005 -8.144 1.00 61.66 208 ASN A N 1
ATOM 1552 C CA . ASN A 1 208 ? -15.295 13.955 -9.423 1.00 61.66 208 ASN A CA 1
ATOM 1553 C C . ASN A 1 208 ? -16.686 14.623 -9.321 1.00 61.66 208 ASN A C 1
ATOM 1555 O O . ASN A 1 208 ? -17.601 14.064 -8.710 1.00 61.66 208 ASN A O 1
ATOM 1559 N N . PRO A 1 209 ? -16.903 15.795 -9.953 1.00 56.44 209 PRO A N 1
ATOM 1560 C CA . PRO A 1 209 ? -18.176 16.510 -9.869 1.00 56.44 209 PRO A CA 1
ATOM 1561 C C . PRO A 1 209 ? -19.346 15.744 -10.506 1.00 56.44 209 PRO A C 1
ATOM 1563 O O . PRO A 1 209 ? -20.497 16.072 -10.229 1.00 56.44 209 PRO A O 1
ATOM 1566 N N . ALA A 1 210 ? -19.081 14.722 -11.330 1.00 62.59 210 ALA A N 1
ATOM 1567 C CA . ALA A 1 210 ? -20.117 13.841 -11.868 1.00 62.59 210 ALA A CA 1
ATOM 1568 C C . ALA A 1 210 ? -20.642 12.817 -10.840 1.00 62.59 210 ALA A C 1
ATOM 1570 O O . ALA A 1 210 ? -21.706 12.242 -11.052 1.00 62.59 210 ALA A O 1
ATOM 1571 N N . ASP A 1 211 ? -19.920 12.610 -9.735 1.00 59.88 211 ASP A N 1
ATOM 1572 C CA . ASP A 1 211 ? -20.134 11.532 -8.765 1.00 59.88 211 ASP A CA 1
ATOM 1573 C C . ASP A 1 211 ? -20.247 12.047 -7.314 1.00 59.88 211 ASP A C 1
ATOM 1575 O O . ASP A 1 211 ? -19.972 11.324 -6.350 1.00 59.88 211 ASP A O 1
ATOM 1579 N N . SER A 1 212 ? -20.688 13.300 -7.140 1.00 58.84 212 SER A N 1
ATOM 1580 C CA . SER A 1 212 ? -20.833 13.935 -5.826 1.00 58.84 212 SER A CA 1
ATOM 1581 C C . SER A 1 212 ? -21.701 13.082 -4.887 1.00 58.84 212 SER A C 1
ATOM 1583 O O . SER A 1 212 ? -22.901 12.925 -5.114 1.00 58.84 212 SER A O 1
ATOM 1585 N N . GLY A 1 213 ? -21.095 12.538 -3.828 1.00 62.25 213 GLY A N 1
ATOM 1586 C CA . GLY A 1 213 ? -21.775 11.730 -2.809 1.00 62.25 213 GLY A CA 1
ATOM 1587 C C . GLY A 1 213 ? -21.389 10.249 -2.770 1.00 62.25 213 GLY A C 1
ATOM 1588 O O . GLY A 1 213 ? -21.869 9.533 -1.889 1.00 62.25 213 GLY A O 1
ATOM 1589 N N . LYS A 1 214 ? -20.517 9.765 -3.666 1.00 69.56 214 LYS A N 1
ATOM 1590 C CA . LYS A 1 214 ? -19.943 8.420 -3.519 1.00 69.56 214 LYS A CA 1
ATOM 1591 C C . LYS A 1 214 ? -18.955 8.392 -2.354 1.00 69.56 214 LYS A C 1
ATOM 1593 O O . LYS A 1 214 ? -17.996 9.158 -2.309 1.00 69.56 214 LYS A O 1
ATOM 1598 N N . VAL A 1 215 ? -19.186 7.471 -1.422 1.00 80.38 215 VAL A N 1
ATOM 1599 C CA . VAL A 1 215 ? -18.225 7.156 -0.366 1.00 80.38 215 VAL A CA 1
ATOM 1600 C C . VAL A 1 215 ? -17.134 6.292 -0.975 1.00 80.38 215 VAL A C 1
ATOM 1602 O O . VAL A 1 215 ? -17.391 5.192 -1.473 1.00 80.38 215 VAL A O 1
ATOM 1605 N N . TYR A 1 216 ? -15.911 6.790 -0.912 1.00 84.75 216 TYR A N 1
ATOM 1606 C CA . TYR A 1 216 ? -14.736 6.024 -1.258 1.00 84.75 216 TYR A CA 1
ATOM 1607 C C . TYR A 1 216 ? -14.577 4.876 -0.262 1.00 84.75 216 TYR A C 1
ATOM 1609 O O . TYR A 1 216 ? -14.542 5.112 0.945 1.00 84.75 216 TYR A O 1
ATOM 1617 N N . ASN A 1 217 ? -14.467 3.644 -0.761 1.00 87.69 217 ASN A N 1
ATOM 1618 C CA . ASN A 1 217 ? -14.176 2.466 0.048 1.00 87.69 217 ASN A CA 1
ATOM 1619 C C . ASN A 1 217 ? -13.092 1.632 -0.636 1.00 87.69 217 ASN A C 1
ATOM 1621 O O . ASN A 1 217 ? -13.197 1.317 -1.822 1.00 87.69 217 ASN A O 1
ATOM 1625 N N . PHE A 1 218 ? -12.065 1.260 0.121 1.00 88.56 218 PHE A N 1
ATOM 1626 C CA . PHE A 1 218 ? -10.994 0.387 -0.341 1.00 88.56 218 PHE A CA 1
ATOM 1627 C C . PHE A 1 218 ? -10.724 -0.688 0.709 1.00 88.56 218 PHE A C 1
ATOM 1629 O O . PHE A 1 218 ? -10.397 -0.357 1.849 1.00 88.56 218 PHE A O 1
ATOM 1636 N N . ILE A 1 219 ? -10.887 -1.955 0.325 1.00 89.31 219 ILE A N 1
ATOM 1637 C CA . ILE A 1 219 ? -10.691 -3.118 1.196 1.00 89.31 219 ILE A CA 1
ATOM 1638 C C . ILE A 1 219 ? -9.340 -3.760 0.879 1.00 89.31 219 ILE A C 1
ATOM 1640 O O . ILE A 1 219 ? -8.944 -3.849 -0.281 1.00 89.31 219 ILE A O 1
ATOM 1644 N N . MET A 1 220 ? -8.623 -4.178 1.919 1.00 89.69 220 MET A N 1
ATOM 1645 C CA . MET A 1 220 ? -7.297 -4.787 1.831 1.00 89.69 220 MET A CA 1
ATOM 1646 C C . MET A 1 220 ? -7.113 -5.870 2.904 1.00 89.69 220 MET A C 1
ATOM 1648 O O . MET A 1 220 ? -7.769 -5.804 3.945 1.00 89.69 220 MET A O 1
ATOM 1652 N N . PRO A 1 221 ? -6.190 -6.830 2.723 1.00 90.06 221 PRO A N 1
ATOM 1653 C CA . PRO A 1 221 ? -5.882 -7.825 3.749 1.00 90.06 221 PRO A CA 1
ATOM 1654 C C . PRO A 1 221 ? -5.498 -7.212 5.107 1.00 90.06 221 PRO A C 1
ATOM 1656 O O . PRO A 1 221 ? -4.807 -6.189 5.173 1.00 90.06 221 PRO A O 1
ATOM 1659 N N . GLY A 1 222 ? -5.897 -7.869 6.202 1.00 89.62 222 GLY A N 1
ATOM 1660 C CA . GLY A 1 222 ? -5.612 -7.459 7.585 1.00 89.62 222 GLY A CA 1
ATOM 1661 C C . GLY A 1 222 ? -4.129 -7.251 7.909 1.00 89.62 222 GLY A C 1
ATOM 1662 O O . GLY A 1 222 ? -3.776 -6.443 8.766 1.00 89.62 222 GLY A O 1
ATOM 1663 N N . ASP A 1 223 ? -3.256 -7.961 7.201 1.00 87.19 223 ASP A N 1
ATOM 1664 C CA . ASP A 1 223 ? -1.809 -7.989 7.396 1.00 87.19 223 ASP A CA 1
ATOM 1665 C C . ASP A 1 223 ? -1.037 -7.135 6.375 1.00 87.19 223 ASP A C 1
ATOM 1667 O O . ASP A 1 223 ? 0.190 -7.207 6.318 1.00 87.19 223 ASP A O 1
ATOM 1671 N N . THR A 1 224 ? -1.721 -6.272 5.612 1.00 85.19 224 THR A N 1
ATOM 1672 C CA . THR A 1 224 ? -1.128 -5.458 4.529 1.00 85.19 224 THR A CA 1
ATOM 1673 C C . THR A 1 224 ? 0.138 -4.691 4.942 1.00 85.19 224 THR A C 1
ATOM 1675 O O . THR A 1 224 ? 1.060 -4.517 4.134 1.00 85.19 224 THR A O 1
ATOM 1678 N N . CYS A 1 225 ? 0.189 -4.227 6.195 1.00 86.25 225 CYS A N 1
ATOM 1679 C CA . CYS A 1 225 ? 1.328 -3.505 6.759 1.00 86.25 225 CYS A CA 1
ATOM 1680 C C . CYS A 1 225 ? 2.070 -4.272 7.857 1.00 86.25 225 CYS A C 1
ATOM 1682 O O . CYS A 1 225 ? 2.956 -3.691 8.474 1.00 86.25 225 CYS A O 1
ATOM 1684 N N . ALA A 1 226 ? 1.764 -5.547 8.106 1.00 81.62 226 ALA A N 1
ATOM 1685 C CA . ALA A 1 226 ? 2.482 -6.322 9.112 1.00 81.62 226 ALA A CA 1
ATOM 1686 C C . ALA A 1 226 ? 3.989 -6.359 8.793 1.00 81.62 226 ALA A C 1
ATOM 1688 O O . ALA A 1 226 ? 4.393 -6.616 7.658 1.00 81.62 226 ALA A O 1
ATOM 1689 N N . VAL A 1 227 ? 4.818 -6.078 9.798 1.00 73.00 227 VAL A N 1
ATOM 1690 C CA . VAL A 1 227 ? 6.273 -6.262 9.713 1.00 73.00 227 VAL A CA 1
ATOM 1691 C C . VAL A 1 227 ? 6.544 -7.716 10.086 1.00 73.00 227 VAL A C 1
ATOM 1693 O O . VAL A 1 227 ? 6.155 -8.130 11.179 1.00 73.00 227 VAL A O 1
ATOM 1696 N N . LYS A 1 228 ? 7.130 -8.485 9.165 1.00 52.94 228 LYS A N 1
ATOM 1697 C CA . LYS A 1 228 ? 7.553 -9.872 9.402 1.00 52.94 228 LYS A CA 1
ATOM 1698 C C . LYS A 1 228 ? 9.004 -9.925 9.859 1.00 52.94 228 LYS A C 1
ATOM 1700 O O . LYS A 1 228 ? 9.787 -9.059 9.408 1.00 52.94 228 LYS A O 1
#

Radius of gyration: 27.25 Å; chains: 1; bounding box: 47×111×55 Å

pLDDT: mean 82.06, std 15.33, range [37.66, 98.5]

Secondary structure (DSSP, 8-state):
----------------------------PEEEEEEEEEE--SSS-EEEEEEEEETTTTTEEEEEEEEEE-TT-EEEEEEEEEE-TTEEEEEE-TTPEEEEEEEEEES-HHHHTT-EEEEE-S-SS-TTT-TT-SEEEEE-TTS-EEEEEE-TTS-EEEEEEE-HHHHHHHHHHHHHHSS-EEEEEETTEEEEE-TTSEEEEEES----GGGTTPPEEEEEETTTT---

Sequence (228 aa):
MNRRLVHTLPALVLIIGLLPLALPASAADCIVTVTATLVNNTGEERTGRIRIIDTNDNGRIVANTEAVFALNETRTLTLTADVAAGYMILLNRAGMRLTAFDTAFTGAPEVCDAVQVFIGDGRINAGLNQNAAPLAAYCTRRGGIDVYDINNQGEGTLAFRVTAQQIADALALTRQTGLNQKIGEGLFNALYALTTSELQLQGIFDYNPADSGKVYNFIMPGDTCAVK

Foldseek 3Di:
DDDDDDDDDDDDPPPPPPPPPPDPPPQKWKKKKKKWKKFQQDPAKDKKKKFKFQQVVQGDTPDMDMDIAGHRRIDMDMDIDTAFQRIEIEIAAQNIDTDDIDMDIDIDPVGVVRYHYDYDNHFPFDPVVQDQDQWTWHADPQLKIFIWGQDPVRDTDTFDIFGPVLLVVQLVVCCVPVDKAWSDGGPQWTWIQHVVQKIKIWHQDRVPPVDHGDIDIDIGHSRSRPDD